Protein AF-A0A6G2DBQ1-F1 (afdb_monomer)

Foldseek 3Di:
DLPDLLLLLLLQLLVQLVVLLVQLVVLLCVQCVCVVVVVDNVVVVVCVVPVVVCNLPSNVSNCVRQVQVLLSSLQSSLLSSQVSCCVPVVFPTHSNLLSVLLSVLLVLQLFDWAQDPNDIFTDADDDDQWGADRRQTDDSHRNCSHLLVNLVSSVSSVVLSVLLSVCRVVVVFDQDPPPDDPVVRNVRRSPSSSVVSVVVSCVVQVVQNVVGHGPSVVSVVVLVVVLVLQQDPVSVVVLLVQCVVCVVVVHNSCSNSVSSLSSSQCSVQVVVSVVDDGCSHHCNCDPPACDPHRGVVVVVVVCCVPPDPD

InterPro domains:
  IPR003352 Phosphotransferase system, EIIC [PF02378] (15-310)
  IPR004501 Phosphotransferase system, EIIC component, type 3 [PS51105] (1-310)
  IPR051088 Bacterial PTS System Sugar-Specific EIIC/EIIB [PTHR33989] (2-310)

Sequence (310 aa):
LAQFKVVRAITAAGMAAVPFTIVGSMFLVFSILPQAFSFWPIVADIFSASFDKFTSLYMVANYATMGSLSLYFVLSLAYELTKIYAEEEELNMNPLNGALLALMAFVMTVPQIIFDGGMMKTVTSLKEGAVIADGWAMGNGVARFGTTGIFTAIIMAIVTVLIYRMCVKHNWVIKMPEAVPEGVSRGFTALVPGFVVAFVVIFINGLLVAMGTDIFKVIAIPFGFVSNLTNSWIGLMIIYLLTQLLWIVGIHGANIVFAFVSPIALANMAENAAGGHFAVAGEFSNMFVIAGGSGATLGLCLYIAFASKS

Solvent-accessible surface area (backbone atoms only — not comparable to full-atom values): 16010 Å² total; per-residue (Å²): 113,72,81,39,64,66,49,47,14,43,34,50,16,55,61,68,44,46,66,41,50,51,57,11,46,52,38,49,51,59,74,45,39,43,68,80,39,58,93,44,63,66,49,44,55,52,33,65,76,51,56,58,80,45,42,80,63,58,39,46,53,20,29,71,22,46,27,30,36,13,54,54,38,11,32,40,23,6,23,43,37,27,41,54,48,19,68,77,65,73,41,98,56,57,28,67,57,28,12,53,46,6,41,52,50,34,58,72,64,55,49,39,54,42,61,55,97,94,39,81,41,58,39,69,38,84,48,90,96,48,36,23,56,78,9,43,42,42,68,78,42,51,48,54,33,6,49,79,18,38,67,48,16,52,52,31,10,52,53,36,30,52,49,38,48,50,24,54,76,71,62,46,44,55,82,67,63,90,89,51,57,66,76,61,41,55,56,46,38,43,46,49,28,44,52,52,44,50,52,53,48,52,51,53,50,50,53,34,17,72,72,76,41,48,68,62,65,61,56,46,55,77,49,42,62,59,51,51,26,52,70,32,76,69,31,44,52,50,56,54,50,53,23,51,56,30,45,76,74,74,38,70,18,62,67,52,54,39,45,65,46,47,66,48,14,47,31,31,34,53,42,34,74,75,72,47,90,51,77,46,24,55,62,34,54,61,75,75,52,24,36,71,67,70,45,55,36,43,60,52,51,52,42,54,75,76,68,50,93,118

pLDDT: mean 90.15, std 6.7, range [54.91, 98.5]

Secondary structure (DSSP, 8-state):
-TT-HHHHHHHHHHHHHHHHHHHHHHHHHHHTHHHHTTTSTHHHHHHHHTGGGGHHHHTHHHHTTGGGHHHHHHHHHHHHHHHHHHHHTT----HHHHHHHHHHHHHHHSS-EEEETTEEEE--EEETTEEEETTEEEESEEGGGSGGGHHHHHHHHHHHHHHHHHHHHTT-S-PPPTTS-HHHHHHHHTHHHHHHHHHHHHHHHHHHHHTT--HHHHHHHHHHHHHHHHTSHHHHHHHHHHHHHHHHTT--HHHHHHHHHHHHHHHHHHHHHTT---SS-TTHIIIIISTTSSSSHHHHHHHHHHH---

Nearest PDB structures (foldseek):
  3qnq-assembly2_C  TM=8.396E-01  e=7.204E-12  Bacillus cereus ATCC 10987
  6z71-assembly1_B  TM=2.069E-01  e=7.540E+00  Aquifex aeolicus VF5
  6rak-assembly1_B  TM=1.577E-01  e=7.540E+00  Thermus thermophilus

Radius of gyration: 22.63 Å; Cα contacts (8 Å, |Δi|>4): 432; chains: 1; bounding box: 54×64×64 Å

Mean predicted aligned error: 6.25 Å

Organism: Streptococcus pneumoniae (NCBI:txid1313)

Structure (mmCIF, N/CA/C/O backbone):
data_AF-A0A6G2DBQ1-F1
#
_entry.id   AF-A0A6G2DBQ1-F1
#
loop_
_atom_site.group_PDB
_atom_site.id
_atom_site.type_symbol
_atom_site.label_atom_id
_atom_site.label_alt_id
_atom_site.label_comp_id
_atom_site.label_asym_id
_atom_site.label_entity_id
_atom_site.label_seq_id
_atom_site.pdbx_PDB_ins_code
_atom_site.Cartn_x
_atom_site.Cartn_y
_atom_site.Cartn_z
_atom_site.occupancy
_atom_site.B_iso_or_equiv
_atom_site.auth_seq_id
_atom_site.auth_comp_id
_atom_site.auth_asym_id
_atom_site.auth_atom_id
_atom_site.pdbx_PDB_model_num
ATOM 1 N N . LEU A 1 1 ? -9.970 17.981 7.022 1.00 54.91 1 LEU A N 1
ATOM 2 C CA . LEU A 1 1 ? -9.641 16.828 6.147 1.00 54.91 1 LEU A CA 1
ATOM 3 C C . LEU A 1 1 ? -8.353 16.117 6.578 1.00 54.91 1 LEU A C 1
ATOM 5 O O . LEU A 1 1 ? -8.459 14.958 6.940 1.00 54.91 1 LEU A O 1
ATOM 9 N N . ALA A 1 2 ? -7.184 16.777 6.652 1.00 60.53 2 ALA A N 1
ATOM 10 C CA . ALA A 1 2 ? -5.925 16.151 7.126 1.00 60.53 2 ALA A CA 1
ATOM 11 C C . ALA A 1 2 ? -5.989 15.511 8.528 1.00 60.53 2 ALA A C 1
ATOM 13 O O . ALA A 1 2 ? -5.266 14.566 8.811 1.00 60.53 2 ALA A O 1
ATOM 14 N N . GLN A 1 3 ? -6.854 16.025 9.404 1.00 72.81 3 GLN A N 1
ATOM 15 C CA . GLN A 1 3 ? -7.043 15.515 10.767 1.00 72.81 3 GLN A CA 1
ATOM 16 C C . GLN A 1 3 ? -7.850 14.206 10.822 1.00 72.81 3 GLN A C 1
ATOM 18 O O . GLN A 1 3 ? -7.931 13.583 11.877 1.00 72.81 3 GLN A O 1
ATOM 23 N N . PHE A 1 4 ? -8.466 13.768 9.716 1.00 86.75 4 PHE A N 1
ATOM 24 C CA . PHE A 1 4 ? -9.237 12.529 9.733 1.00 86.75 4 PHE A CA 1
ATOM 25 C C . PHE A 1 4 ? -8.319 11.327 9.964 1.00 86.75 4 PHE A C 1
ATOM 27 O O . PHE A 1 4 ? -7.382 11.090 9.202 1.00 86.75 4 PHE A O 1
ATOM 34 N N . LYS A 1 5 ? -8.646 10.544 11.000 1.00 92.19 5 LYS A N 1
ATOM 35 C CA . LYS A 1 5 ? -7.907 9.352 11.449 1.00 92.19 5 LYS A CA 1
ATOM 36 C C . LYS A 1 5 ? -7.561 8.405 10.293 1.00 92.19 5 LYS A C 1
ATOM 38 O O . LYS A 1 5 ? -6.418 7.989 10.152 1.00 92.19 5 LYS A O 1
ATOM 43 N N . VAL A 1 6 ? -8.532 8.149 9.412 1.00 91.31 6 VAL A N 1
ATOM 44 C CA . VAL A 1 6 ? -8.368 7.288 8.227 1.00 91.31 6 VAL A CA 1
ATOM 45 C C . VAL A 1 6 ? -7.353 7.852 7.231 1.00 91.31 6 VAL A C 1
ATOM 47 O O . VAL A 1 6 ? -6.505 7.111 6.750 1.00 91.31 6 VAL A O 1
ATOM 50 N N . VAL A 1 7 ? -7.400 9.157 6.943 1.00 87.06 7 VAL A N 1
ATOM 51 C CA . VAL A 1 7 ? -6.460 9.795 6.005 1.00 87.06 7 VAL A CA 1
ATOM 52 C C . VAL A 1 7 ? -5.036 9.696 6.548 1.00 87.06 7 VAL A C 1
ATOM 54 O O . VAL A 1 7 ? -4.139 9.282 5.825 1.00 87.06 7 VAL A O 1
ATOM 57 N N . ARG A 1 8 ? -4.843 9.978 7.843 1.00 89.88 8 ARG A N 1
ATOM 58 C CA . ARG A 1 8 ? -3.540 9.837 8.514 1.00 89.88 8 ARG A CA 1
ATOM 59 C C . ARG A 1 8 ? -3.000 8.410 8.437 1.00 89.88 8 ARG A C 1
ATOM 61 O O . ARG A 1 8 ? -1.832 8.235 8.103 1.00 89.88 8 ARG A O 1
ATOM 68 N N . ALA A 1 9 ? -3.844 7.411 8.691 1.00 92.69 9 ALA A N 1
ATOM 69 C CA . ALA A 1 9 ? -3.453 6.006 8.605 1.00 92.69 9 ALA A CA 1
ATOM 70 C C . ALA A 1 9 ? -3.076 5.581 7.174 1.00 92.69 9 ALA A C 1
ATOM 72 O O . ALA A 1 9 ? -2.086 4.876 6.994 1.00 92.69 9 ALA A O 1
ATOM 73 N N . ILE A 1 10 ? -3.814 6.037 6.152 1.00 89.50 10 ILE A N 1
ATOM 74 C CA . ILE A 1 10 ? -3.489 5.758 4.742 1.00 89.50 10 ILE A CA 1
ATOM 75 C C . ILE A 1 10 ? -2.141 6.379 4.362 1.00 89.50 10 ILE A C 1
ATOM 77 O O . ILE A 1 10 ? -1.303 5.696 3.777 1.00 89.50 10 ILE A O 1
ATOM 81 N N . THR A 1 11 ? -1.905 7.646 4.716 1.00 83.62 11 THR A N 1
ATOM 82 C CA . THR A 1 11 ? -0.625 8.319 4.446 1.00 83.62 11 THR A CA 1
ATOM 83 C C . THR A 1 11 ? 0.529 7.587 5.134 1.00 83.62 11 THR A C 1
ATOM 85 O O . THR A 1 11 ? 1.551 7.328 4.501 1.00 83.62 11 THR A O 1
ATOM 88 N N . ALA A 1 12 ? 0.362 7.205 6.404 1.00 87.38 12 ALA A N 1
ATOM 89 C CA . ALA A 1 12 ? 1.370 6.453 7.148 1.00 87.38 12 ALA A CA 1
ATOM 90 C C . ALA A 1 12 ? 1.669 5.087 6.506 1.00 87.38 12 ALA A C 1
ATOM 92 O O . ALA A 1 12 ? 2.835 4.740 6.329 1.00 87.38 12 ALA A O 1
ATOM 93 N N . ALA A 1 13 ? 0.638 4.353 6.072 1.00 88.31 13 ALA A N 1
ATOM 94 C CA . ALA A 1 13 ? 0.805 3.090 5.355 1.00 88.31 13 ALA A CA 1
ATOM 95 C C . ALA A 1 13 ? 1.526 3.267 4.010 1.00 88.31 13 ALA A C 1
ATOM 97 O O . ALA A 1 13 ? 2.415 2.485 3.684 1.00 88.31 13 ALA A O 1
ATOM 98 N N . GLY A 1 14 ? 1.191 4.322 3.262 1.00 82.62 14 GLY A N 1
ATOM 99 C CA . GLY A 1 14 ? 1.877 4.669 2.018 1.00 82.62 14 GLY A CA 1
ATOM 100 C C . GLY A 1 14 ? 3.367 4.927 2.229 1.00 82.62 14 GLY A C 1
ATOM 101 O O . GLY A 1 14 ? 4.186 4.375 1.503 1.00 82.62 14 GLY A O 1
ATOM 102 N N . MET A 1 15 ? 3.731 5.691 3.265 1.00 83.25 15 MET A N 1
ATOM 103 C CA . MET A 1 15 ? 5.135 5.926 3.625 1.00 83.25 15 MET A CA 1
ATOM 104 C C . MET A 1 15 ? 5.843 4.645 4.085 1.00 83.25 15 MET A C 1
ATOM 106 O O . MET A 1 15 ? 6.990 4.411 3.710 1.00 83.25 15 MET A O 1
ATOM 110 N N . ALA A 1 16 ? 5.164 3.789 4.855 1.00 86.62 16 ALA A N 1
ATOM 111 C CA . ALA A 1 16 ? 5.711 2.509 5.302 1.00 86.62 16 ALA A CA 1
ATOM 112 C C . ALA A 1 16 ? 5.983 1.535 4.140 1.00 86.62 16 ALA A C 1
ATOM 114 O O . ALA A 1 16 ? 6.865 0.686 4.250 1.00 86.62 16 ALA A O 1
ATOM 115 N N . ALA A 1 17 ? 5.260 1.663 3.023 1.00 84.19 17 ALA A N 1
ATOM 116 C CA . ALA A 1 17 ? 5.438 0.825 1.841 1.00 84.19 17 ALA A CA 1
ATOM 117 C C . ALA A 1 17 ? 6.676 1.194 0.993 1.00 84.19 17 ALA A C 1
ATOM 119 O O . ALA A 1 17 ? 7.196 0.337 0.276 1.00 84.19 17 ALA A O 1
ATOM 120 N N . VAL A 1 18 ? 7.177 2.433 1.099 1.00 83.69 18 VAL A N 1
ATOM 121 C CA . VAL A 1 18 ? 8.252 2.982 0.245 1.00 83.69 18 VAL A CA 1
ATOM 122 C C . VAL A 1 18 ? 9.529 2.124 0.221 1.00 83.69 18 VAL A C 1
ATOM 124 O O . VAL A 1 18 ? 10.037 1.851 -0.869 1.00 83.69 18 VAL A O 1
ATOM 127 N N . PRO A 1 19 ? 10.079 1.638 1.353 1.00 86.00 19 PRO A N 1
ATOM 128 C CA . PRO A 1 19 ? 11.294 0.823 1.314 1.00 86.00 19 PRO A CA 1
ATOM 129 C C . PRO A 1 19 ? 11.112 -0.473 0.514 1.00 86.00 19 PRO A C 1
ATOM 131 O O . PRO A 1 19 ? 12.008 -0.874 -0.228 1.00 86.00 19 PRO A O 1
ATOM 134 N N . PHE A 1 20 ? 9.941 -1.108 0.617 1.00 87.19 20 PHE A N 1
ATOM 135 C CA . PHE A 1 20 ? 9.639 -2.349 -0.096 1.00 87.19 20 PHE A CA 1
ATOM 136 C C . PHE A 1 20 ? 9.497 -2.108 -1.596 1.00 87.19 20 PHE A C 1
ATOM 138 O O . PHE A 1 20 ? 10.024 -2.884 -2.393 1.00 87.19 20 PHE A O 1
ATOM 145 N N . THR A 1 21 ? 8.848 -1.010 -1.991 1.00 84.69 21 THR A N 1
ATOM 146 C CA . THR A 1 21 ? 8.705 -0.654 -3.407 1.00 84.69 21 THR A CA 1
ATOM 147 C C . THR A 1 21 ? 10.051 -0.300 -4.026 1.00 84.69 21 THR A C 1
ATOM 149 O O . THR A 1 21 ? 10.312 -0.706 -5.156 1.00 84.69 21 THR A O 1
ATOM 152 N N . ILE A 1 22 ? 10.940 0.380 -3.291 1.00 85.94 22 ILE A N 1
ATOM 153 C CA . ILE A 1 22 ? 12.309 0.666 -3.746 1.00 85.94 22 ILE A CA 1
ATOM 154 C C . ILE A 1 22 ? 13.080 -0.638 -3.959 1.00 85.94 22 ILE A C 1
ATOM 156 O O . ILE A 1 22 ? 13.539 -0.894 -5.071 1.00 85.94 22 ILE A O 1
ATOM 160 N N . VAL A 1 23 ? 13.183 -1.487 -2.930 1.00 89.12 23 VAL A N 1
ATOM 161 C CA . VAL A 1 23 ? 13.953 -2.740 -3.008 1.00 89.12 23 VAL A CA 1
ATOM 162 C C . VAL A 1 23 ? 13.419 -3.642 -4.119 1.00 89.12 23 VAL A C 1
ATOM 164 O O . VAL A 1 23 ? 14.190 -4.110 -4.953 1.00 89.12 23 VAL A O 1
ATOM 167 N N . GLY A 1 24 ? 12.102 -3.843 -4.190 1.00 88.06 24 GLY A N 1
ATOM 168 C CA . GLY A 1 24 ? 11.483 -4.654 -5.236 1.00 88.06 24 GLY A CA 1
ATOM 169 C C . GLY A 1 24 ? 11.757 -4.142 -6.641 1.00 88.06 24 GLY A C 1
ATOM 170 O O . GLY A 1 24 ? 12.048 -4.920 -7.553 1.00 88.06 24 GLY A O 1
ATOM 171 N N . SER A 1 25 ? 11.690 -2.825 -6.815 1.00 85.88 25 SER A N 1
ATOM 172 C CA . SER A 1 25 ? 11.922 -2.187 -8.108 1.00 85.88 25 SER A CA 1
ATOM 173 C C . SER A 1 25 ? 13.385 -2.238 -8.526 1.00 85.88 25 SER A C 1
ATOM 175 O O . SER A 1 25 ? 13.647 -2.338 -9.715 1.00 85.88 25 SER A O 1
ATOM 177 N N . MET A 1 26 ? 14.343 -2.244 -7.593 1.00 91.31 26 MET A N 1
ATOM 178 C CA . MET A 1 26 ? 15.763 -2.409 -7.932 1.00 91.31 26 MET A CA 1
ATOM 179 C C . MET A 1 26 ? 16.030 -3.741 -8.640 1.00 91.31 26 MET A C 1
ATOM 181 O O . MET A 1 26 ? 16.721 -3.762 -9.656 1.00 91.31 26 MET A O 1
ATOM 185 N N . PHE A 1 27 ? 15.450 -4.842 -8.151 1.00 93.44 27 PHE A N 1
ATOM 186 C CA . PHE A 1 27 ? 15.597 -6.155 -8.791 1.00 93.44 27 PHE A CA 1
ATOM 187 C C . PHE A 1 27 ? 14.884 -6.232 -10.141 1.00 93.44 27 PHE A C 1
ATOM 189 O O . PHE A 1 27 ? 15.419 -6.815 -11.083 1.00 93.44 27 PHE A O 1
ATOM 196 N N . LEU A 1 28 ? 13.719 -5.590 -10.262 1.00 89.75 28 LEU A N 1
ATOM 197 C CA . LEU A 1 28 ? 13.042 -5.456 -11.549 1.00 89.75 28 LEU A CA 1
ATOM 198 C C . LEU A 1 28 ? 13.897 -4.665 -12.543 1.00 89.75 28 LEU A C 1
ATOM 200 O O . LEU A 1 28 ? 14.148 -5.158 -13.636 1.00 89.75 28 LEU A O 1
ATOM 204 N N . VAL A 1 29 ? 14.377 -3.478 -12.163 1.00 90.44 29 VAL A N 1
ATOM 205 C CA . VAL A 1 29 ? 15.241 -2.629 -12.998 1.00 90.44 29 VAL A CA 1
ATOM 206 C C . VAL A 1 29 ? 16.491 -3.387 -13.421 1.00 90.44 29 VAL A C 1
ATOM 208 O O . VAL A 1 29 ? 16.877 -3.314 -14.582 1.00 90.44 29 VAL A O 1
ATOM 211 N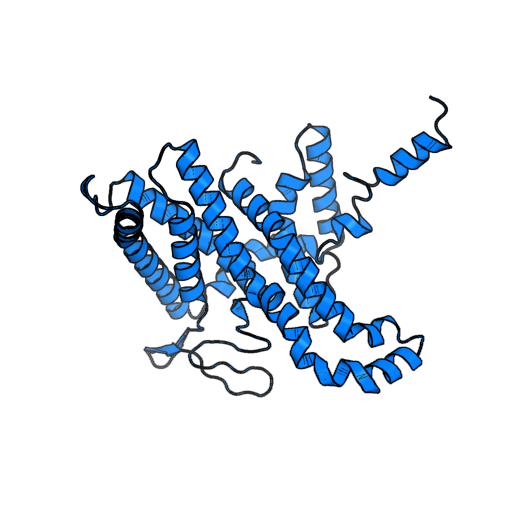 N . PHE A 1 30 ? 17.089 -4.156 -12.510 1.00 93.69 30 PHE A N 1
ATOM 212 C CA . PHE A 1 30 ? 18.212 -5.022 -12.836 1.00 93.69 30 PHE A CA 1
ATOM 213 C C . PHE A 1 30 ? 17.839 -6.057 -13.909 1.00 93.69 30 PHE A C 1
ATOM 215 O O . PHE A 1 30 ? 18.571 -6.186 -14.883 1.00 93.69 30 PHE A O 1
ATOM 222 N N . SER A 1 31 ? 16.675 -6.715 -13.807 1.00 91.25 31 SER A N 1
ATOM 223 C CA . SER A 1 31 ? 16.222 -7.691 -14.819 1.00 91.25 31 SER A CA 1
ATOM 224 C C . SER A 1 31 ? 15.997 -7.099 -16.212 1.00 91.25 31 SER A C 1
ATOM 226 O O . SER A 1 31 ? 16.207 -7.779 -17.211 1.00 91.25 31 SER A O 1
ATOM 228 N N . ILE A 1 32 ? 15.584 -5.831 -16.290 1.00 89.69 32 ILE A N 1
ATOM 229 C CA . ILE A 1 32 ? 15.294 -5.144 -17.557 1.00 89.69 32 ILE A CA 1
ATOM 230 C C . ILE A 1 32 ? 16.422 -4.203 -17.993 1.00 89.69 32 ILE A C 1
ATOM 232 O O . ILE A 1 32 ? 16.271 -3.462 -18.965 1.00 89.69 32 ILE A O 1
ATOM 236 N N . LEU A 1 33 ? 17.567 -4.228 -17.307 1.00 92.38 33 LEU A N 1
ATOM 237 C CA . LEU A 1 33 ? 18.695 -3.346 -17.593 1.00 92.38 33 LEU A CA 1
ATOM 238 C C . LEU A 1 33 ? 19.182 -3.454 -19.052 1.00 92.38 33 LEU A C 1
ATOM 240 O O . LEU A 1 33 ? 19.421 -2.407 -19.657 1.00 92.38 33 LEU A O 1
ATOM 244 N N . PRO A 1 34 ? 19.243 -4.649 -19.680 1.00 92.50 34 PRO A N 1
ATOM 245 C CA . PRO A 1 34 ? 19.579 -4.758 -21.101 1.00 92.50 34 PRO A CA 1
ATOM 246 C C . PRO A 1 34 ? 18.641 -3.975 -22.025 1.00 92.50 34 PRO A C 1
ATOM 248 O O . PRO A 1 34 ? 19.085 -3.431 -23.032 1.00 92.50 34 PRO A O 1
ATOM 251 N N . GLN A 1 35 ? 17.353 -3.876 -21.680 1.00 89.81 35 GLN A N 1
ATOM 252 C CA . GLN A 1 35 ? 16.377 -3.115 -22.466 1.00 89.81 35 GLN A CA 1
ATOM 253 C C . GLN A 1 35 ? 16.635 -1.608 -22.341 1.00 89.81 35 GLN A C 1
ATOM 255 O O . GLN A 1 35 ? 16.644 -0.891 -23.346 1.00 89.81 35 GLN A O 1
ATOM 260 N N . ALA A 1 36 ? 16.911 -1.136 -21.119 1.00 87.62 36 ALA A N 1
ATOM 261 C CA . ALA A 1 36 ? 17.232 0.266 -20.844 1.00 87.62 36 ALA A CA 1
ATOM 262 C C . ALA A 1 36 ? 18.528 0.723 -21.540 1.00 87.62 36 ALA A C 1
ATOM 264 O O . ALA A 1 36 ? 18.627 1.867 -21.979 1.00 87.62 36 ALA A O 1
ATOM 265 N N . PHE A 1 37 ? 19.495 -0.186 -21.690 1.00 92.31 37 PHE A N 1
ATOM 266 C CA . PHE A 1 37 ? 20.769 0.044 -22.376 1.00 92.31 37 PHE A CA 1
ATOM 267 C C . PHE A 1 37 ? 20.815 -0.585 -23.775 1.00 92.31 37 PHE A C 1
ATOM 269 O O . PHE A 1 37 ? 21.887 -0.928 -24.266 1.00 92.31 37 PHE A O 1
ATOM 276 N N . SER A 1 38 ? 19.671 -0.703 -24.454 1.00 90.50 38 SER A N 1
ATOM 277 C CA . SER A 1 38 ? 19.578 -1.302 -25.798 1.00 90.50 38 SER A CA 1
ATOM 278 C C . SER A 1 38 ? 20.474 -0.635 -26.854 1.00 90.50 38 SER A C 1
ATOM 280 O O . SER A 1 38 ? 20.857 -1.273 -27.831 1.00 90.50 38 SER A O 1
ATOM 282 N N . PHE A 1 39 ? 20.876 0.623 -26.641 1.00 92.81 39 PHE A N 1
ATOM 283 C CA . PHE A 1 39 ? 21.860 1.331 -27.468 1.00 92.81 39 PHE A CA 1
ATOM 284 C C . PHE A 1 39 ? 23.297 0.790 -27.337 1.00 92.81 39 PHE A C 1
ATOM 286 O O . PHE A 1 39 ? 24.160 1.165 -28.130 1.00 92.81 39 PHE A O 1
ATOM 293 N N . TRP A 1 40 ? 23.574 -0.078 -26.359 1.00 93.19 40 TRP A N 1
ATOM 294 C CA . TRP A 1 40 ? 24.880 -0.688 -26.127 1.00 93.19 40 TRP A CA 1
ATOM 295 C C . TRP A 1 40 ? 24.773 -2.227 -26.085 1.00 93.19 40 TRP A C 1
ATOM 297 O O . TRP A 1 40 ? 24.635 -2.813 -25.010 1.00 93.19 40 TRP A O 1
ATOM 307 N N . PRO A 1 41 ? 24.887 -2.912 -27.243 1.00 91.12 41 PRO A N 1
ATOM 308 C CA . PRO A 1 41 ? 24.597 -4.348 -27.371 1.00 91.12 41 PRO A CA 1
ATOM 309 C C . PRO A 1 41 ? 25.368 -5.264 -26.413 1.00 91.12 41 PRO A C 1
ATOM 311 O O . PRO A 1 41 ? 24.827 -6.269 -25.960 1.00 91.12 41 PRO A O 1
ATOM 314 N N . ILE A 1 42 ? 26.591 -4.877 -26.025 1.00 95.25 42 ILE A N 1
ATOM 315 C CA . ILE A 1 42 ? 27.422 -5.649 -25.090 1.00 95.25 42 ILE A CA 1
ATOM 316 C C . ILE A 1 42 ? 26.734 -5.889 -23.738 1.00 95.25 42 ILE A C 1
ATOM 318 O O . ILE A 1 42 ? 27.022 -6.878 -23.070 1.00 95.25 42 ILE A O 1
ATOM 322 N N . VAL A 1 43 ? 25.818 -5.004 -23.322 1.00 93.81 43 VAL A N 1
ATOM 323 C CA . VAL A 1 43 ? 25.072 -5.167 -22.069 1.00 93.81 43 VAL A CA 1
ATOM 324 C C . VAL A 1 43 ? 24.168 -6.396 -22.150 1.00 93.81 43 VAL A C 1
ATOM 326 O O . VAL A 1 43 ? 24.143 -7.190 -21.213 1.00 93.81 43 VAL A O 1
ATOM 329 N N . ALA A 1 44 ? 23.484 -6.608 -23.278 1.00 93.56 44 ALA A N 1
ATOM 330 C CA . ALA A 1 44 ? 22.654 -7.793 -23.485 1.00 93.56 44 ALA A CA 1
ATOM 331 C C . ALA A 1 44 ? 23.493 -9.081 -23.539 1.00 93.56 44 ALA A C 1
ATOM 333 O O . ALA A 1 44 ? 23.112 -10.096 -22.951 1.00 93.56 44 ALA A O 1
ATOM 334 N N . ASP A 1 45 ? 24.669 -9.032 -24.168 1.00 95.06 45 ASP A N 1
ATOM 335 C CA . ASP A 1 45 ? 25.580 -10.181 -24.234 1.00 95.06 45 ASP A CA 1
ATOM 336 C C . ASP A 1 45 ? 26.094 -10.577 -22.840 1.00 95.06 45 ASP A C 1
ATOM 338 O O . ASP A 1 45 ? 26.093 -11.755 -22.478 1.00 95.06 45 ASP A O 1
ATOM 342 N N . ILE A 1 46 ? 26.476 -9.596 -22.013 1.00 95.06 46 ILE A N 1
ATOM 343 C CA . ILE A 1 46 ? 26.905 -9.842 -20.630 1.00 95.06 46 ILE A CA 1
ATOM 344 C C . ILE A 1 46 ? 25.766 -10.469 -19.823 1.00 95.06 46 ILE A C 1
ATOM 346 O O . ILE A 1 46 ? 25.988 -11.465 -19.131 1.00 95.06 46 ILE A O 1
ATOM 350 N N . PHE A 1 47 ? 24.556 -9.914 -19.905 1.00 95.50 47 PHE A N 1
ATOM 351 C CA . PHE A 1 47 ? 23.403 -10.393 -19.140 1.00 95.50 47 PHE A CA 1
ATOM 352 C C . PHE A 1 47 ? 22.999 -11.815 -19.525 1.00 95.50 47 PHE A C 1
ATOM 354 O O . PHE A 1 47 ? 22.921 -12.677 -18.645 1.00 95.50 47 PHE A O 1
ATOM 361 N N . SER A 1 48 ? 22.879 -12.103 -20.820 1.00 95.12 48 SER A N 1
ATOM 362 C CA . SER A 1 48 ? 22.538 -13.445 -21.309 1.00 95.12 48 SER A CA 1
ATOM 363 C C . SER A 1 48 ? 23.592 -14.498 -20.939 1.00 95.12 48 SER A C 1
ATOM 365 O O . SER A 1 48 ? 23.263 -15.636 -20.584 1.00 95.12 48 SER A O 1
ATOM 367 N N . ALA A 1 49 ? 24.876 -14.123 -20.935 1.00 95.94 49 ALA A N 1
ATOM 368 C CA . ALA A 1 49 ? 25.962 -15.005 -20.520 1.00 95.94 49 ALA A CA 1
ATOM 369 C C . ALA A 1 49 ? 26.021 -15.235 -18.997 1.00 95.94 49 ALA A C 1
ATOM 371 O O . ALA A 1 49 ? 26.545 -16.272 -18.566 1.00 95.94 49 ALA A O 1
ATOM 372 N N . SER A 1 50 ? 25.488 -14.315 -18.186 1.00 94.19 50 SER A N 1
ATOM 373 C CA . SER A 1 50 ? 25.638 -14.313 -16.725 1.00 94.19 50 SER A CA 1
ATOM 374 C C . SER A 1 50 ? 24.307 -14.219 -15.968 1.00 94.19 50 SER A C 1
ATOM 376 O O . SER A 1 50 ? 23.808 -15.240 -15.495 1.00 94.19 50 SER A O 1
ATOM 378 N N . PHE A 1 51 ? 23.749 -13.017 -15.822 1.00 94.88 51 PHE A N 1
ATOM 379 C CA . PHE A 1 51 ? 22.653 -12.701 -14.906 1.00 94.88 51 PHE A CA 1
ATOM 380 C C . PHE A 1 51 ? 21.310 -13.321 -15.292 1.00 94.88 51 PHE A C 1
ATOM 382 O O . PHE A 1 51 ? 20.580 -13.752 -14.399 1.00 94.88 51 PHE A O 1
ATOM 389 N N . ASP A 1 52 ? 21.006 -13.449 -16.586 1.00 93.44 52 ASP A N 1
ATOM 390 C CA . ASP A 1 52 ? 19.700 -13.937 -17.054 1.00 93.44 52 ASP A CA 1
ATOM 391 C C . ASP A 1 52 ? 19.411 -15.373 -16.594 1.00 93.44 52 ASP A C 1
ATOM 393 O O . ASP A 1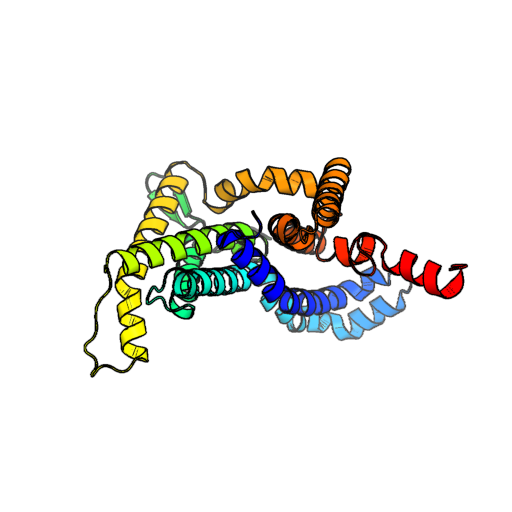 52 ? 18.267 -15.757 -16.347 1.00 93.44 52 ASP A O 1
ATOM 397 N N . LYS A 1 53 ? 20.472 -16.159 -16.384 1.00 94.31 53 LYS A N 1
ATOM 398 C CA . LYS A 1 53 ? 20.407 -17.533 -15.865 1.00 94.31 53 LYS A CA 1
ATOM 399 C C . LYS A 1 53 ? 19.887 -17.602 -14.427 1.00 94.31 53 LYS A C 1
ATOM 401 O O . LYS A 1 53 ? 19.425 -18.654 -13.995 1.00 94.31 53 LYS A O 1
ATOM 406 N N . PHE A 1 54 ? 19.967 -16.496 -13.690 1.00 94.81 54 PHE A N 1
ATOM 407 C CA . PHE A 1 54 ? 19.551 -16.381 -12.294 1.00 94.81 54 PHE A CA 1
ATOM 408 C C . PHE A 1 54 ? 18.351 -15.447 -12.113 1.00 94.81 54 PHE A C 1
ATOM 410 O O . PHE A 1 54 ? 17.989 -15.153 -10.973 1.00 94.81 54 PHE A O 1
ATOM 417 N N . THR A 1 55 ? 17.702 -15.009 -13.200 1.00 93.31 55 THR A N 1
ATOM 418 C CA . THR A 1 55 ? 16.546 -14.100 -13.148 1.00 93.31 55 THR A CA 1
ATOM 419 C C . THR A 1 55 ? 15.465 -14.583 -12.206 1.00 93.31 55 THR A C 1
ATOM 421 O O . THR A 1 55 ? 15.038 -13.837 -11.328 1.00 93.31 55 THR A O 1
ATOM 424 N N . SER A 1 56 ? 15.095 -15.859 -12.289 1.00 92.06 56 SER A N 1
ATOM 425 C CA . SER A 1 56 ? 14.087 -16.435 -11.398 1.00 92.06 56 SER A CA 1
ATOM 426 C C . SER A 1 56 ? 14.470 -16.374 -9.917 1.00 92.06 56 SER A C 1
ATOM 428 O O . SER A 1 56 ? 13.576 -16.319 -9.083 1.00 92.06 56 SER A O 1
ATOM 430 N N . LEU A 1 57 ? 15.765 -16.369 -9.576 1.00 94.81 57 LEU A N 1
ATOM 431 C CA . LEU A 1 57 ? 16.231 -16.296 -8.190 1.00 94.81 57 LEU A CA 1
ATOM 432 C C . LEU A 1 57 ? 16.142 -14.869 -7.652 1.00 94.81 57 LEU A C 1
ATOM 434 O O . LEU A 1 57 ? 15.528 -14.640 -6.613 1.00 94.81 57 LEU A O 1
ATOM 438 N N . TYR A 1 58 ? 16.750 -13.898 -8.336 1.00 94.31 58 TYR A N 1
ATOM 439 C CA . TYR A 1 58 ? 16.789 -12.536 -7.804 1.00 94.31 58 TYR A CA 1
ATOM 440 C C . TYR A 1 58 ? 15.435 -11.819 -7.945 1.00 94.31 58 TYR A C 1
ATOM 442 O O . TYR A 1 58 ? 15.115 -10.954 -7.130 1.00 94.31 58 TYR A O 1
ATOM 450 N N . MET A 1 59 ? 14.584 -12.222 -8.898 1.00 93.62 59 MET A N 1
ATOM 451 C CA . MET A 1 59 ? 13.221 -11.689 -9.022 1.00 93.62 59 MET A CA 1
ATOM 452 C C . MET A 1 59 ? 12.288 -12.114 -7.884 1.00 93.62 59 MET A C 1
ATOM 454 O O . MET A 1 59 ? 11.272 -11.453 -7.671 1.00 93.62 59 MET A O 1
ATOM 458 N N . VAL A 1 60 ? 12.656 -13.113 -7.068 1.00 94.19 60 VAL A N 1
ATOM 459 C CA . VAL A 1 60 ? 11.933 -13.424 -5.820 1.00 94.19 60 VAL A CA 1
ATOM 460 C C . VAL A 1 60 ? 11.816 -12.186 -4.933 1.00 94.19 60 VAL A C 1
ATOM 462 O O . VAL A 1 60 ? 10.775 -11.978 -4.318 1.00 94.19 60 VAL A O 1
ATOM 465 N N . ALA A 1 61 ? 12.834 -11.321 -4.905 1.00 92.69 61 ALA A N 1
ATOM 466 C CA . ALA A 1 61 ? 12.785 -10.085 -4.133 1.00 92.69 61 ALA A CA 1
ATOM 467 C C . ALA A 1 61 ? 11.713 -9.113 -4.652 1.00 92.69 61 ALA A C 1
ATOM 469 O O . ALA A 1 61 ? 11.020 -8.488 -3.850 1.00 92.69 61 ALA A O 1
ATOM 470 N N . ASN A 1 62 ? 11.522 -9.020 -5.973 1.00 89.56 62 ASN A N 1
ATOM 471 C CA . ASN A 1 62 ? 10.439 -8.234 -6.562 1.00 89.56 62 ASN A CA 1
ATOM 472 C C . ASN A 1 62 ? 9.066 -8.834 -6.218 1.00 89.56 62 ASN A C 1
ATOM 474 O O . ASN A 1 62 ? 8.155 -8.117 -5.814 1.00 89.56 62 ASN A O 1
ATOM 478 N N . TYR A 1 63 ? 8.925 -10.154 -6.300 1.00 90.00 63 TYR A N 1
ATOM 479 C CA . TYR A 1 63 ? 7.664 -10.839 -6.006 1.00 90.00 63 TYR A CA 1
ATOM 480 C C . TYR A 1 63 ? 7.289 -10.767 -4.522 1.00 90.00 63 TYR A C 1
ATOM 482 O O . TYR A 1 63 ? 6.125 -10.569 -4.185 1.00 90.00 63 TYR A O 1
ATOM 490 N N . ALA A 1 64 ? 8.279 -10.844 -3.633 1.00 92.25 64 ALA A N 1
ATOM 491 C CA . ALA A 1 64 ? 8.108 -10.715 -2.190 1.00 92.25 64 ALA A CA 1
ATOM 492 C C . ALA A 1 64 ? 7.830 -9.278 -1.724 1.00 92.25 64 ALA A C 1
ATOM 494 O O . ALA A 1 64 ? 7.533 -9.090 -0.548 1.00 92.25 64 ALA A O 1
ATOM 495 N N . THR A 1 65 ? 7.923 -8.283 -2.609 1.00 90.31 65 THR A N 1
ATOM 496 C CA . THR A 1 65 ? 7.675 -6.869 -2.292 1.00 90.31 65 THR A CA 1
ATOM 497 C C . THR A 1 65 ? 6.542 -6.297 -3.139 1.00 90.31 65 THR A C 1
ATOM 499 O O . THR A 1 65 ? 5.453 -6.054 -2.631 1.00 90.31 65 THR A O 1
ATOM 502 N N . MET A 1 66 ? 6.753 -6.125 -4.444 1.00 84.88 66 MET A N 1
ATOM 503 C CA . MET A 1 66 ? 5.749 -5.620 -5.385 1.00 84.88 66 MET A CA 1
ATOM 504 C C . MET A 1 66 ? 4.607 -6.626 -5.577 1.00 84.88 66 MET A C 1
ATOM 506 O O . MET A 1 66 ? 3.436 -6.244 -5.585 1.00 84.88 66 MET A O 1
ATOM 510 N N . GLY A 1 67 ? 4.935 -7.920 -5.668 1.00 87.00 67 GLY A N 1
ATOM 511 C CA . GLY A 1 67 ? 3.956 -9.008 -5.814 1.00 87.00 67 GLY A CA 1
ATOM 512 C C . GLY A 1 67 ? 3.110 -9.283 -4.563 1.00 87.00 67 GLY A C 1
ATOM 513 O O . GLY A 1 67 ? 2.114 -9.997 -4.643 1.00 87.00 67 GLY A O 1
ATOM 514 N N . SER A 1 68 ? 3.460 -8.687 -3.425 1.00 91.62 68 SER A N 1
ATOM 515 C CA . SER A 1 68 ? 2.770 -8.821 -2.135 1.00 91.62 68 SER A CA 1
ATOM 516 C C . SER A 1 68 ? 2.440 -7.461 -1.499 1.00 91.62 68 SER A C 1
ATOM 518 O O . SER A 1 68 ? 2.111 -7.386 -0.313 1.00 91.62 68 SER A O 1
ATOM 520 N N . LEU A 1 69 ? 2.498 -6.373 -2.276 1.00 89.31 69 LEU A N 1
ATOM 521 C CA . LEU A 1 69 ? 2.428 -4.996 -1.778 1.00 89.31 69 LEU A CA 1
ATOM 522 C C . LEU A 1 69 ? 1.152 -4.690 -0.978 1.00 89.31 69 LEU A C 1
ATOM 524 O O . LEU A 1 69 ? 1.199 -3.961 0.014 1.00 89.31 69 LEU A O 1
ATOM 528 N N . SER A 1 70 ? 0.014 -5.276 -1.359 1.00 92.06 70 SER A N 1
ATOM 529 C CA . SER A 1 70 ? -1.243 -5.090 -0.623 1.00 92.06 70 SER A CA 1
ATOM 530 C C . SER A 1 70 ? -1.204 -5.677 0.795 1.00 92.06 70 SER A C 1
ATOM 532 O O . SER A 1 70 ? -1.879 -5.150 1.679 1.00 92.06 70 SER A O 1
ATOM 534 N N . LEU A 1 71 ? -0.374 -6.700 1.049 1.00 95.12 71 LEU A N 1
ATOM 535 C CA . LEU A 1 71 ? -0.181 -7.278 2.383 1.00 95.12 71 LEU A CA 1
ATOM 536 C C . LEU A 1 71 ? 0.546 -6.303 3.314 1.00 95.12 71 LEU A C 1
ATOM 538 O O . LEU A 1 71 ? 0.147 -6.126 4.465 1.00 95.12 71 LEU A O 1
ATOM 542 N N . TYR A 1 72 ? 1.577 -5.625 2.808 1.00 92.50 72 TYR A N 1
ATOM 543 C CA . TYR A 1 72 ? 2.249 -4.561 3.553 1.00 92.50 72 TYR A CA 1
ATOM 544 C C . TYR A 1 72 ? 1.280 -3.412 3.843 1.00 92.50 72 TYR A C 1
ATOM 546 O O . TYR A 1 72 ? 1.181 -2.957 4.980 1.00 92.50 72 TYR A O 1
ATOM 554 N N . PHE A 1 73 ? 0.485 -3.010 2.845 1.00 91.25 73 PHE A N 1
ATOM 555 C CA . PHE A 1 73 ? -0.515 -1.955 3.008 1.00 91.25 73 PHE A CA 1
ATOM 556 C C . PHE A 1 73 ? -1.591 -2.291 4.045 1.00 91.25 73 PHE A C 1
ATOM 558 O O . PHE A 1 73 ? -1.857 -1.460 4.911 1.00 91.25 73 PHE A O 1
ATOM 565 N N . VAL A 1 74 ? -2.213 -3.478 3.986 1.00 96.88 74 VAL A N 1
ATOM 566 C CA . VAL A 1 74 ? -3.287 -3.850 4.927 1.00 96.88 74 VAL A CA 1
ATOM 567 C C . VAL A 1 74 ? -2.766 -3.888 6.364 1.00 96.88 74 VAL A C 1
ATOM 569 O O . VAL A 1 74 ? -3.428 -3.368 7.262 1.00 96.88 74 VAL A O 1
ATOM 572 N N . LEU A 1 75 ? -1.565 -4.436 6.576 1.00 97.50 75 LEU A N 1
ATOM 573 C CA . LEU A 1 75 ? -0.943 -4.528 7.894 1.00 97.50 75 LEU A CA 1
ATOM 574 C C . LEU A 1 75 ? -0.591 -3.146 8.443 1.00 97.50 75 LEU A C 1
ATOM 576 O O . LEU A 1 75 ? -1.025 -2.805 9.543 1.00 97.50 75 LEU A O 1
ATOM 580 N N . SER A 1 76 ? 0.152 -2.340 7.679 1.00 95.81 76 SER A N 1
ATOM 581 C CA . SER A 1 76 ? 0.573 -1.005 8.109 1.00 95.81 76 SER A CA 1
ATOM 582 C C . SER A 1 76 ? -0.622 -0.085 8.348 1.00 95.81 76 SER A C 1
ATOM 584 O O . SER A 1 76 ? -0.678 0.585 9.376 1.00 95.81 76 SER A O 1
ATOM 586 N N . LEU A 1 77 ? -1.618 -0.086 7.456 1.00 96.38 77 LEU A N 1
ATOM 587 C CA . LEU A 1 77 ? -2.796 0.768 7.605 1.00 96.38 77 LEU A CA 1
ATOM 588 C C . LEU A 1 77 ? -3.618 0.383 8.827 1.00 96.38 77 LEU A C 1
ATOM 590 O O . LEU A 1 77 ? -3.996 1.255 9.608 1.00 96.38 77 LEU A O 1
ATOM 594 N N . ALA A 1 78 ? -3.912 -0.905 9.002 1.00 98.38 78 ALA A N 1
ATOM 595 C CA . ALA A 1 78 ? -4.719 -1.355 10.127 1.00 98.38 78 ALA A CA 1
ATOM 596 C C . ALA A 1 78 ? -3.994 -1.173 11.464 1.00 98.38 78 ALA A C 1
ATOM 598 O O . ALA A 1 78 ? -4.638 -0.809 12.450 1.00 98.38 78 ALA A O 1
ATOM 599 N N . TYR A 1 79 ? -2.672 -1.366 11.495 1.00 98.19 79 TYR A N 1
ATOM 600 C CA . TYR A 1 79 ? -1.850 -1.066 12.663 1.00 98.19 79 TYR A CA 1
ATOM 601 C C . TYR A 1 79 ? -1.963 0.414 13.049 1.00 98.19 79 TYR A C 1
ATOM 603 O O . TYR A 1 79 ? -2.371 0.729 14.169 1.00 98.19 79 TYR A O 1
ATOM 611 N N . GLU A 1 80 ? -1.676 1.321 12.110 1.00 97.56 80 GLU A N 1
ATOM 612 C CA . GLU A 1 80 ? -1.701 2.767 12.355 1.00 97.56 80 GLU A CA 1
ATOM 613 C C . GLU A 1 80 ? -3.104 3.260 12.710 1.00 97.56 80 GLU A C 1
ATOM 615 O O . GLU A 1 80 ? -3.283 4.008 13.670 1.00 97.56 80 GLU A O 1
ATOM 620 N N . LEU A 1 81 ? -4.135 2.791 12.005 1.00 98.06 81 LEU A N 1
ATOM 621 C CA . LEU A 1 81 ? -5.514 3.181 12.291 1.00 98.06 81 LEU A CA 1
ATOM 622 C C . LEU A 1 81 ? -5.965 2.696 13.673 1.00 98.06 81 LEU A C 1
ATOM 624 O O . LEU A 1 81 ? -6.626 3.438 14.399 1.00 98.06 81 LEU A O 1
ATOM 628 N N . THR A 1 82 ? -5.596 1.471 14.056 1.00 98.06 82 THR A N 1
ATOM 629 C CA . THR A 1 82 ? -5.906 0.933 15.387 1.00 98.06 82 THR A CA 1
ATOM 630 C C . THR A 1 82 ? -5.199 1.722 16.474 1.00 98.06 82 THR A C 1
ATOM 632 O O . THR A 1 82 ? -5.827 2.060 17.472 1.00 98.06 82 THR A O 1
ATOM 635 N N . LYS A 1 83 ? -3.920 2.052 16.269 1.00 97.75 83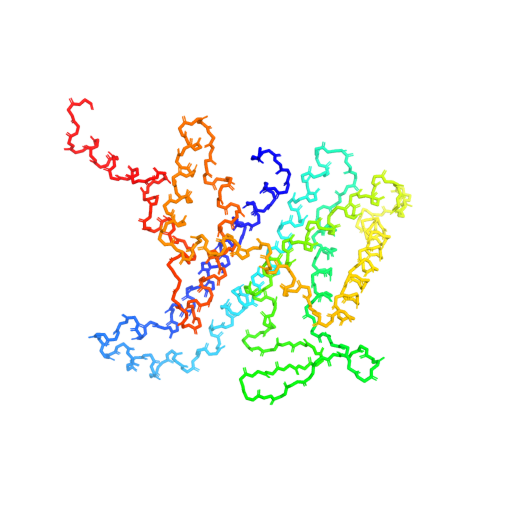 LYS A N 1
ATOM 636 C CA . LYS A 1 83 ? -3.141 2.882 17.189 1.00 97.75 83 LYS A CA 1
ATOM 637 C C . LYS A 1 83 ? -3.786 4.255 17.382 1.00 97.75 83 LYS A C 1
ATOM 639 O O . LYS A 1 83 ? -4.027 4.647 18.517 1.00 97.75 83 LYS A O 1
ATOM 644 N N . ILE A 1 84 ? -4.160 4.926 16.291 1.00 97.19 84 ILE A N 1
ATOM 645 C CA . ILE A 1 84 ? -4.846 6.226 16.337 1.00 97.19 84 ILE A CA 1
ATOM 646 C C . ILE A 1 84 ? -6.152 6.134 17.143 1.00 97.19 84 ILE A C 1
ATOM 648 O O . ILE A 1 84 ? -6.441 7.015 17.948 1.00 97.19 84 ILE A O 1
ATOM 652 N N . TYR A 1 85 ? -6.952 5.080 16.954 1.00 97.19 85 TYR A N 1
ATOM 653 C CA . TYR A 1 85 ? -8.182 4.893 17.731 1.00 97.19 85 TYR A CA 1
ATOM 654 C C . TYR A 1 85 ? -7.930 4.540 19.200 1.00 97.19 85 TYR A C 1
ATOM 656 O O . TYR A 1 85 ? -8.675 5.010 20.055 1.00 97.19 85 TYR A O 1
ATOM 664 N N . ALA A 1 86 ? -6.910 3.732 19.495 1.00 95.69 86 ALA A N 1
ATOM 665 C CA . ALA A 1 86 ? -6.533 3.384 20.861 1.00 95.69 86 ALA A CA 1
ATOM 666 C C . ALA A 1 86 ? -6.114 4.631 21.654 1.00 95.69 86 ALA A C 1
ATOM 668 O O . ALA A 1 86 ? -6.578 4.830 22.772 1.00 95.69 86 ALA A O 1
ATOM 669 N N . GLU A 1 87 ? -5.285 5.485 21.048 1.00 96.12 87 GLU A N 1
ATOM 670 C CA . GLU A 1 87 ? -4.746 6.697 21.672 1.00 96.12 87 GLU A CA 1
ATOM 671 C C . GLU A 1 87 ? -5.799 7.809 21.784 1.00 96.12 87 GLU A C 1
ATOM 673 O O . GLU A 1 87 ? -5.986 8.373 22.855 1.00 96.12 87 GLU A O 1
ATOM 678 N N . GLU A 1 88 ? -6.518 8.126 20.703 1.00 96.00 88 GLU A N 1
ATOM 679 C CA . GLU A 1 88 ? -7.420 9.290 20.680 1.00 96.00 88 GLU A CA 1
ATOM 680 C C . GLU A 1 88 ? -8.803 9.030 21.282 1.00 96.00 88 GLU A C 1
ATOM 682 O O . GLU A 1 88 ? -9.558 9.973 21.512 1.00 96.00 88 GLU A O 1
ATOM 687 N N . GLU A 1 89 ? -9.185 7.767 21.466 1.00 95.25 89 GLU A N 1
ATOM 688 C CA . GLU A 1 89 ? -10.454 7.402 22.109 1.00 95.25 89 GLU A CA 1
ATOM 689 C C . GLU A 1 89 ? -10.261 6.632 23.416 1.00 95.25 89 GLU A C 1
ATOM 691 O O . GLU A 1 89 ? -11.247 6.153 23.974 1.00 95.25 89 GLU A O 1
ATOM 696 N N . GLU A 1 90 ? -9.015 6.508 23.886 1.00 93.44 90 GLU A N 1
ATOM 697 C CA . GLU A 1 90 ? -8.644 5.824 25.132 1.00 93.44 90 GLU A CA 1
ATOM 698 C C . GLU A 1 90 ? -9.230 4.401 25.227 1.00 93.44 90 GLU A C 1
ATOM 700 O O . GLU A 1 90 ? -9.667 3.927 26.278 1.00 93.44 90 GLU A O 1
ATOM 705 N N . LEU A 1 91 ? -9.269 3.700 24.089 1.00 91.56 91 LEU A N 1
ATOM 706 C CA . LEU A 1 91 ? -9.798 2.342 23.998 1.00 91.56 91 LEU A CA 1
ATOM 707 C C . LEU A 1 91 ? -8.678 1.322 24.207 1.00 91.56 91 LEU A C 1
ATOM 709 O O . LEU A 1 91 ? -7.595 1.449 23.639 1.00 91.56 91 LEU A O 1
ATOM 713 N N . ASN A 1 92 ? -8.974 0.240 24.935 1.00 90.00 92 ASN A N 1
ATOM 714 C CA . ASN A 1 92 ? -8.067 -0.902 25.091 1.00 90.00 92 ASN A CA 1
ATOM 715 C C . ASN A 1 92 ? -8.014 -1.750 23.805 1.00 90.00 92 ASN A C 1
ATOM 717 O O . ASN A 1 92 ? -8.537 -2.865 23.729 1.00 90.00 92 ASN A O 1
ATOM 721 N N . MET A 1 93 ? -7.433 -1.173 22.758 1.00 92.25 93 MET A N 1
ATOM 722 C CA . MET A 1 93 ? -7.226 -1.791 21.458 1.00 92.25 93 MET A CA 1
ATOM 723 C C . MET A 1 93 ? -5.741 -2.054 21.257 1.00 92.25 93 MET A C 1
ATOM 725 O O . MET A 1 93 ? -4.903 -1.186 21.484 1.00 92.25 93 MET A O 1
ATOM 729 N N . ASN A 1 94 ? -5.407 -3.250 20.781 1.00 93.50 94 ASN A N 1
ATOM 730 C CA . ASN A 1 94 ? -4.031 -3.597 20.466 1.00 93.50 94 ASN A CA 1
ATOM 731 C C . ASN A 1 94 ? -3.769 -3.415 18.955 1.00 93.50 94 ASN A C 1
ATOM 733 O O . ASN A 1 94 ? -4.433 -4.081 18.154 1.00 93.50 94 ASN A O 1
ATOM 737 N N . PRO A 1 95 ? -2.801 -2.571 18.543 1.00 96.06 95 PRO A N 1
ATOM 738 C CA . PRO A 1 95 ? -2.501 -2.336 17.128 1.00 96.06 95 PRO A CA 1
ATOM 739 C C . PRO A 1 95 ? -2.126 -3.588 16.330 1.00 96.06 95 PRO A C 1
ATOM 741 O O . PRO A 1 95 ? -2.559 -3.737 15.188 1.00 96.06 95 PRO A O 1
ATOM 744 N N . LEU A 1 96 ? -1.384 -4.525 16.933 1.00 95.06 96 LEU A N 1
ATOM 745 C CA . LEU A 1 96 ? -1.027 -5.787 16.282 1.00 95.06 96 LEU A CA 1
ATOM 746 C C . LEU A 1 96 ? -2.266 -6.659 16.043 1.00 95.06 96 LEU A C 1
ATOM 748 O O . LEU A 1 96 ? -2.413 -7.211 14.956 1.00 95.06 96 LEU A O 1
ATOM 752 N N . ASN A 1 97 ? -3.189 -6.732 17.007 1.00 94.69 97 ASN A N 1
ATOM 753 C CA . ASN A 1 97 ? -4.460 -7.435 16.808 1.00 94.69 97 ASN A CA 1
ATOM 754 C C . ASN A 1 97 ? -5.256 -6.815 15.654 1.00 94.69 97 ASN A C 1
ATOM 756 O O . ASN A 1 97 ? -5.736 -7.542 14.790 1.00 94.69 97 ASN A O 1
ATOM 760 N N . GLY A 1 98 ? -5.356 -5.484 15.603 1.00 96.94 98 GLY A N 1
ATOM 761 C CA . GLY A 1 98 ? -6.014 -4.787 14.496 1.00 96.94 98 GLY A CA 1
ATOM 762 C C . GLY A 1 98 ? -5.399 -5.128 13.135 1.00 96.94 98 GLY A C 1
ATOM 763 O O . GLY A 1 98 ? -6.128 -5.444 12.194 1.00 96.94 98 GLY A O 1
ATOM 764 N N . ALA A 1 99 ? -4.066 -5.150 13.052 1.00 97.88 99 ALA A N 1
ATOM 765 C CA . ALA A 1 99 ? -3.334 -5.520 11.843 1.00 97.88 99 ALA A CA 1
ATOM 766 C C . ALA A 1 99 ? -3.592 -6.970 11.405 1.00 97.88 99 ALA A C 1
ATOM 768 O O . ALA A 1 99 ? -3.913 -7.219 10.244 1.00 97.88 99 ALA A O 1
ATOM 769 N N . LEU A 1 100 ? -3.504 -7.928 12.330 1.00 97.19 100 LEU A N 1
ATOM 770 C CA . LEU A 1 100 ? -3.712 -9.348 12.032 1.00 97.19 100 LEU A CA 1
ATOM 771 C C . LEU A 1 100 ? -5.166 -9.659 11.653 1.00 97.19 100 LEU A C 1
ATOM 773 O O . LEU A 1 100 ? -5.406 -10.443 10.736 1.00 97.19 100 LEU A O 1
ATOM 777 N N . LEU A 1 101 ? -6.136 -9.014 12.308 1.00 97.81 101 LEU A N 1
ATOM 778 C CA . LEU A 1 101 ? -7.549 -9.129 11.946 1.00 97.81 101 LEU A CA 1
ATOM 779 C C . LEU A 1 101 ? -7.805 -8.587 10.537 1.00 97.81 101 LEU A C 1
ATOM 781 O O . LEU A 1 101 ? -8.515 -9.220 9.757 1.00 97.81 101 LEU A O 1
ATOM 785 N N . ALA A 1 102 ? -7.217 -7.440 10.196 1.00 98.50 102 ALA A N 1
ATOM 786 C CA . ALA A 1 102 ? -7.349 -6.855 8.867 1.00 98.50 102 ALA A CA 1
ATOM 787 C C . ALA A 1 102 ? -6.689 -7.717 7.787 1.00 98.50 102 ALA A C 1
ATOM 789 O O . ALA A 1 102 ? -7.260 -7.887 6.711 1.00 98.50 102 ALA A O 1
ATOM 790 N N . LEU A 1 103 ? -5.526 -8.305 8.084 1.00 98.44 103 LEU A N 1
ATOM 791 C CA . LEU A 1 103 ? -4.876 -9.272 7.205 1.00 98.44 103 LEU A CA 1
ATOM 792 C C . LEU A 1 103 ? -5.785 -10.480 6.955 1.00 98.44 103 LEU A C 1
ATOM 794 O O . LEU A 1 103 ? -6.004 -10.836 5.801 1.00 98.44 103 LEU A O 1
ATOM 798 N N . MET A 1 104 ? -6.357 -11.074 8.008 1.00 98.25 104 MET A N 1
ATOM 799 C CA . MET A 1 104 ? -7.319 -12.174 7.876 1.00 98.25 104 MET A CA 1
ATOM 800 C C . MET A 1 104 ? -8.500 -11.764 6.986 1.00 98.25 104 MET A C 1
ATOM 802 O O . MET A 1 104 ? -8.813 -12.456 6.019 1.00 98.25 104 MET A O 1
ATOM 806 N N . ALA A 1 105 ? -9.116 -10.615 7.273 1.00 98.50 105 ALA A N 1
ATOM 807 C CA . ALA A 1 105 ? -10.247 -10.092 6.518 1.00 98.50 105 ALA A CA 1
ATOM 808 C C . ALA A 1 105 ? -9.912 -9.881 5.034 1.00 98.50 105 ALA A C 1
ATOM 810 O O . ALA A 1 105 ? -10.695 -10.251 4.164 1.00 98.50 105 ALA A O 1
ATOM 811 N N . PHE A 1 106 ? -8.735 -9.328 4.732 1.00 98.44 106 PHE A N 1
ATOM 812 C CA . PHE A 1 106 ? -8.260 -9.150 3.364 1.00 98.44 106 PHE A CA 1
ATOM 813 C C . PHE A 1 106 ? -8.003 -10.489 2.667 1.00 98.44 106 PHE A C 1
ATOM 815 O O . PHE A 1 106 ? -8.511 -10.710 1.570 1.00 98.44 106 PHE A O 1
ATOM 822 N N . VAL A 1 107 ? -7.294 -11.423 3.302 1.00 97.88 107 VAL A N 1
ATOM 823 C CA . VAL A 1 107 ? -7.008 -12.747 2.726 1.00 97.88 107 VAL A CA 1
ATOM 824 C C . VAL A 1 107 ? -8.301 -13.510 2.413 1.00 97.88 107 VAL A C 1
ATOM 826 O O . VAL A 1 107 ? -8.388 -14.146 1.367 1.00 97.88 107 VAL A O 1
ATOM 829 N N . MET A 1 108 ? -9.349 -13.376 3.232 1.00 97.62 108 MET A N 1
ATOM 830 C CA . MET A 1 108 ? -10.672 -13.960 2.957 1.00 97.62 108 MET A CA 1
ATOM 831 C C . MET A 1 108 ? -11.345 -13.421 1.682 1.00 97.62 108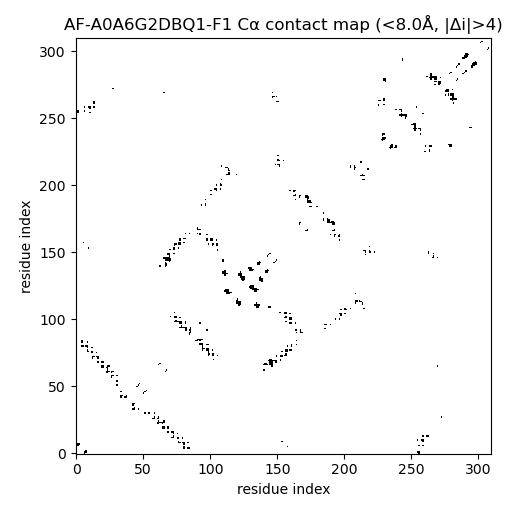 MET A C 1
ATOM 833 O O . MET A 1 108 ? -12.225 -14.077 1.131 1.00 97.62 108 MET A O 1
ATOM 837 N N . THR A 1 109 ? -10.961 -12.233 1.209 1.00 97.00 109 THR A N 1
ATOM 838 C CA . THR A 1 109 ? -11.492 -11.629 -0.029 1.00 97.00 109 THR A CA 1
ATOM 839 C C . THR A 1 109 ? -10.728 -12.025 -1.288 1.00 97.00 109 THR A C 1
ATOM 841 O O . THR A 1 109 ? -11.197 -11.784 -2.401 1.00 97.00 109 THR A O 1
ATOM 844 N N . VAL A 1 110 ? -9.540 -12.611 -1.132 1.00 96.31 110 VAL A N 1
ATOM 845 C CA . VAL A 1 110 ? -8.623 -12.880 -2.241 1.00 96.31 110 VAL A CA 1
ATOM 846 C C . VAL A 1 110 ? -9.106 -14.007 -3.156 1.00 96.31 110 VAL A C 1
ATOM 848 O O . VAL A 1 110 ? -9.121 -13.768 -4.371 1.00 96.31 110 VAL A O 1
ATOM 851 N N . PRO A 1 111 ? -9.539 -15.178 -2.647 1.00 95.44 111 PRO A N 1
ATOM 852 C CA . PRO A 1 111 ? -10.055 -16.245 -3.493 1.00 95.44 111 PRO A CA 1
ATOM 853 C C . PRO A 1 111 ? -11.206 -15.774 -4.383 1.00 95.44 111 PRO A C 1
ATOM 855 O O . PRO A 1 111 ? -12.142 -15.108 -3.942 1.00 95.44 111 PRO A O 1
ATOM 858 N N . GLN A 1 112 ? -11.139 -16.125 -5.661 1.00 94.38 112 GLN A N 1
ATOM 859 C CA . GLN A 1 112 ? -12.200 -15.870 -6.620 1.00 94.38 112 GLN A CA 1
ATOM 860 C C . GLN A 1 112 ? -13.293 -16.922 -6.457 1.00 94.38 112 GLN A C 1
ATOM 862 O O . GLN A 1 112 ? -13.046 -18.120 -6.616 1.00 94.38 112 GLN A O 1
ATOM 867 N N . ILE A 1 113 ? -14.501 -16.459 -6.155 1.00 94.94 113 ILE A N 1
ATOM 868 C CA . ILE A 1 113 ? -15.694 -17.287 -5.992 1.00 94.94 113 ILE A CA 1
ATOM 869 C C . ILE A 1 113 ? -16.737 -16.793 -6.992 1.00 94.94 113 ILE A C 1
ATOM 871 O O . ILE A 1 113 ? -16.889 -15.588 -7.188 1.00 94.94 113 ILE A O 1
ATOM 875 N N . ILE A 1 114 ? -17.442 -17.722 -7.629 1.00 93.62 114 ILE A N 1
ATOM 876 C CA . ILE A 1 114 ? -18.554 -17.437 -8.539 1.00 93.62 114 ILE A CA 1
ATOM 877 C C . ILE A 1 114 ? -19.799 -18.202 -8.104 1.00 93.62 114 ILE A C 1
ATOM 879 O O . ILE A 1 114 ? -19.701 -19.265 -7.487 1.00 93.62 114 ILE A O 1
ATOM 883 N N . PHE A 1 115 ? -20.968 -17.663 -8.445 1.00 93.31 115 PHE A N 1
ATOM 884 C CA . PHE A 1 115 ? -22.231 -18.378 -8.335 1.00 93.31 115 PHE A CA 1
ATOM 885 C C . PHE A 1 115 ? -22.545 -19.032 -9.680 1.00 93.31 115 PHE A C 1
ATOM 887 O O . PHE A 1 115 ? -22.788 -18.340 -10.665 1.00 93.31 115 PHE A O 1
ATOM 894 N N . ASP A 1 116 ? -22.502 -20.359 -9.732 1.00 89.31 116 ASP A N 1
ATOM 895 C CA . ASP A 1 116 ? -22.756 -21.122 -10.953 1.00 89.31 116 ASP A CA 1
ATOM 896 C C . ASP A 1 116 ? -23.441 -22.448 -10.613 1.00 89.31 116 ASP A C 1
ATOM 898 O O . ASP A 1 116 ? -23.107 -23.100 -9.623 1.00 89.31 116 ASP A O 1
ATOM 902 N N . GLY A 1 117 ? -24.432 -22.839 -11.415 1.00 85.12 117 GLY A N 1
ATOM 903 C CA . GLY A 1 117 ? -25.223 -24.049 -11.174 1.00 85.12 117 GLY A CA 1
ATOM 904 C C . GLY A 1 117 ? -25.947 -24.074 -9.819 1.00 85.12 117 GLY A C 1
ATOM 905 O O . GLY A 1 117 ? -26.151 -25.148 -9.261 1.00 85.12 117 GLY A O 1
ATOM 906 N N . GLY A 1 118 ? -26.298 -22.908 -9.262 1.00 89.19 118 GLY A N 1
ATOM 907 C CA . GLY A 1 118 ? -26.976 -22.796 -7.964 1.00 89.19 118 GLY A CA 1
ATOM 908 C C . GLY A 1 118 ? -26.063 -22.933 -6.739 1.00 89.19 118 GLY A C 1
ATOM 909 O O . GLY A 1 118 ? -26.568 -22.971 -5.619 1.00 89.19 118 GLY A O 1
ATOM 910 N N . MET A 1 119 ? -24.739 -22.994 -6.923 1.00 92.19 119 MET A N 1
ATOM 911 C CA . MET A 1 119 ? -23.768 -23.117 -5.834 1.00 92.19 119 MET A CA 1
ATOM 912 C C . MET A 1 119 ? -22.678 -22.046 -5.930 1.00 92.19 119 MET A C 1
ATOM 914 O O . MET A 1 119 ? -22.258 -21.654 -7.019 1.00 92.19 119 MET A O 1
ATOM 918 N N . MET A 1 120 ? -22.186 -21.593 -4.77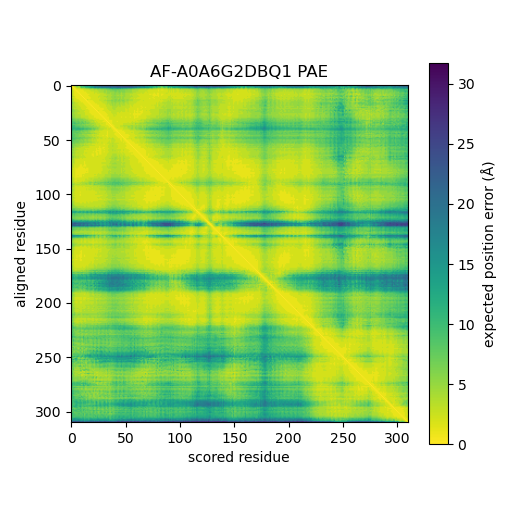4 1.00 93.62 120 MET A N 1
ATOM 919 C CA . MET A 1 120 ? -20.955 -20.804 -4.704 1.00 93.62 120 MET A CA 1
ATOM 920 C C . MET A 1 120 ? -19.762 -21.752 -4.805 1.00 93.62 120 MET A C 1
ATOM 922 O O . MET A 1 120 ? -19.634 -22.663 -3.988 1.00 93.62 120 MET A O 1
ATOM 926 N N . LYS A 1 121 ? -18.892 -21.546 -5.796 1.00 94.12 121 LYS A N 1
ATOM 927 C CA . LYS A 1 121 ? -17.688 -22.361 -5.994 1.00 94.12 121 LYS A CA 1
ATOM 928 C C . LYS A 1 121 ? -16.468 -21.502 -6.283 1.00 94.12 121 LYS A C 1
ATOM 930 O O . LYS A 1 121 ? -16.576 -20.418 -6.859 1.00 94.12 121 LYS A O 1
ATOM 935 N N . THR A 1 122 ? -15.309 -22.003 -5.886 1.00 94.00 122 THR A N 1
ATOM 936 C CA . THR A 1 122 ? -14.023 -21.409 -6.233 1.00 94.00 122 THR A CA 1
ATOM 937 C C . THR A 1 122 ? -13.783 -21.507 -7.739 1.00 94.00 122 THR A C 1
ATOM 939 O O . THR A 1 122 ? -14.169 -22.477 -8.396 1.00 94.00 122 THR A O 1
ATOM 942 N N . VAL A 1 123 ? -13.174 -20.470 -8.309 1.00 91.56 123 VAL A N 1
ATOM 943 C CA . VAL A 1 123 ? -12.806 -20.455 -9.728 1.00 91.56 123 VAL A CA 1
ATOM 944 C C . VAL A 1 123 ? -11.578 -21.335 -9.940 1.00 91.56 123 VAL A C 1
ATOM 946 O O . VAL A 1 123 ? -10.566 -21.159 -9.264 1.00 91.56 123 VAL A O 1
ATOM 949 N N . THR A 1 124 ? -11.643 -22.221 -10.932 1.00 90.81 124 THR A N 1
ATOM 950 C CA . THR A 1 124 ? -10.494 -23.007 -11.394 1.00 90.81 124 THR A CA 1
ATOM 951 C C . THR A 1 124 ? -10.319 -22.801 -12.896 1.00 90.81 124 THR A C 1
ATOM 953 O O . THR A 1 124 ? -11.248 -23.016 -13.672 1.00 90.81 124 THR A O 1
ATOM 956 N N . SER A 1 125 ? -9.133 -22.359 -13.310 1.00 86.38 125 SER A N 1
ATOM 957 C CA . SER A 1 125 ? -8.761 -22.115 -14.707 1.00 86.38 125 SER A CA 1
ATOM 958 C C . SER A 1 125 ? -7.284 -22.436 -14.890 1.00 86.38 125 SER A C 1
ATOM 960 O O . SER A 1 125 ? -6.444 -21.831 -14.242 1.00 86.38 125 SER A O 1
ATOM 962 N N . LEU A 1 126 ? -6.952 -23.362 -15.788 1.00 82.69 126 LEU A N 1
ATOM 963 C CA . LEU A 1 126 ? -5.567 -23.769 -16.066 1.00 82.69 126 LEU A CA 1
ATOM 964 C C . LEU A 1 126 ? -5.106 -23.307 -17.454 1.00 82.69 126 LEU A C 1
ATOM 966 O O . LEU A 1 126 ? -4.374 -24.011 -18.143 1.00 82.69 126 LEU A O 1
ATOM 970 N N . LYS A 1 127 ? -5.584 -22.141 -17.901 1.00 75.50 127 LYS A N 1
ATOM 971 C CA . LYS A 1 127 ? -5.173 -21.575 -19.189 1.00 75.50 127 LYS A CA 1
ATOM 972 C C . LYS A 1 127 ? -3.733 -21.073 -19.105 1.00 75.50 127 LYS A C 1
ATOM 974 O O . LYS A 1 127 ? -3.315 -20.526 -18.085 1.00 75.50 127 LYS A O 1
ATOM 979 N N . GLU A 1 128 ? -2.996 -21.234 -20.198 1.00 60.97 128 GLU A N 1
ATOM 980 C CA . GLU A 1 128 ? -1.641 -20.705 -20.342 1.00 60.97 128 GLU A CA 1
ATOM 981 C C . GLU A 1 128 ? -1.648 -19.184 -20.091 1.00 60.97 128 GLU A C 1
ATOM 983 O O . GLU A 1 128 ? -2.460 -18.457 -20.663 1.00 60.97 128 GLU A O 1
ATOM 988 N N . GLY A 1 129 ? -0.820 -18.719 -19.149 1.00 61.34 129 GLY A N 1
ATOM 989 C CA . GLY A 1 129 ? -0.758 -17.313 -18.718 1.00 61.34 129 GLY A CA 1
ATOM 990 C C . GLY A 1 129 ? -1.795 -16.866 -17.672 1.00 61.34 129 GLY A C 1
ATOM 991 O O . GLY A 1 129 ? -1.681 -15.756 -17.161 1.00 61.34 129 GLY A O 1
ATOM 992 N N . ALA A 1 130 ? -2.775 -17.702 -17.306 1.00 67.81 130 ALA A N 1
ATOM 993 C CA . ALA A 1 130 ? -3.769 -17.393 -16.273 1.00 67.81 130 ALA A CA 1
ATOM 994 C C . ALA A 1 130 ? -4.163 -18.655 -15.489 1.00 67.81 130 ALA A C 1
ATOM 996 O O . ALA A 1 130 ? -5.197 -19.285 -15.748 1.00 67.81 130 ALA A O 1
ATOM 997 N N . VAL A 1 131 ? -3.320 -19.008 -14.513 1.00 86.06 131 VAL A N 1
ATOM 998 C CA . VAL A 1 131 ? -3.551 -20.135 -13.604 1.00 86.06 131 VAL A CA 1
ATOM 999 C C . VAL A 1 131 ? -4.367 -19.653 -12.410 1.00 86.06 131 VAL A C 1
ATOM 1001 O O . VAL A 1 131 ? -3.954 -18.759 -11.681 1.00 86.06 131 VAL A O 1
ATOM 1004 N N . ILE A 1 132 ? -5.528 -20.255 -12.194 1.00 91.69 132 ILE A N 1
ATOM 1005 C CA . ILE A 1 132 ? -6.376 -20.062 -11.022 1.00 91.69 132 ILE A CA 1
ATOM 1006 C C . ILE A 1 132 ? -6.653 -21.447 -10.452 1.00 91.69 132 ILE A C 1
ATOM 1008 O O . ILE A 1 132 ? -7.258 -22.279 -11.131 1.00 91.69 132 ILE A O 1
ATOM 1012 N N . ALA A 1 133 ? -6.192 -21.698 -9.232 1.00 91.44 133 ALA A N 1
ATOM 1013 C CA . ALA A 1 133 ? -6.390 -22.958 -8.526 1.00 91.44 133 ALA A CA 1
ATOM 1014 C C . ALA A 1 133 ? -7.133 -22.679 -7.219 1.00 91.44 133 ALA A C 1
ATOM 1016 O O . ALA A 1 133 ? -6.691 -21.850 -6.429 1.00 91.44 133 ALA A O 1
ATOM 1017 N N . ASP A 1 134 ? -8.287 -23.316 -7.014 1.00 91.75 134 ASP A N 1
ATOM 1018 C CA . ASP A 1 134 ? -9.136 -23.114 -5.832 1.00 91.75 134 ASP A CA 1
ATOM 1019 C C . ASP A 1 134 ? -9.433 -21.631 -5.532 1.00 91.75 134 ASP A C 1
ATOM 1021 O O . ASP A 1 134 ? -9.472 -21.186 -4.387 1.00 91.75 134 ASP A O 1
ATOM 1025 N N . GLY A 1 135 ? -9.653 -20.839 -6.587 1.00 91.88 135 GLY A N 1
ATOM 1026 C CA . GLY A 1 135 ? -9.915 -19.401 -6.511 1.00 91.88 135 GLY A CA 1
ATOM 1027 C C . GLY A 1 135 ? -8.657 -18.537 -6.378 1.00 91.88 135 GLY A C 1
ATOM 1028 O O . GLY A 1 135 ? -8.741 -17.317 -6.534 1.00 91.88 135 GLY A O 1
ATOM 1029 N N . TRP A 1 136 ? -7.487 -19.125 -6.136 1.00 93.81 136 TRP A N 1
ATOM 1030 C CA . TRP A 1 136 ? -6.216 -18.413 -6.040 1.00 93.81 136 TRP A CA 1
ATOM 1031 C C . TRP A 1 136 ? -5.629 -18.203 -7.429 1.00 93.81 136 TRP A C 1
ATOM 1033 O O . TRP A 1 136 ? -5.104 -19.126 -8.050 1.00 93.81 136 TRP A O 1
ATOM 1043 N N . ALA A 1 137 ? -5.730 -16.972 -7.925 1.00 91.12 137 ALA A N 1
ATOM 1044 C CA . ALA A 1 137 ? -5.077 -16.577 -9.164 1.00 91.12 137 ALA A CA 1
ATOM 1045 C C . ALA A 1 137 ? -3.565 -16.437 -8.941 1.00 91.12 137 ALA A C 1
ATOM 1047 O O . ALA A 1 137 ? -3.129 -15.674 -8.075 1.00 91.12 137 ALA A O 1
ATOM 1048 N N . MET A 1 138 ? -2.790 -17.157 -9.744 1.00 88.75 138 MET A N 1
ATOM 1049 C CA . MET A 1 138 ? -1.339 -17.244 -9.694 1.00 88.75 138 MET A CA 1
ATOM 1050 C C . MET A 1 138 ? -0.716 -16.604 -10.935 1.00 88.75 138 MET A C 1
ATOM 1052 O O . MET A 1 138 ? -1.164 -16.807 -12.062 1.00 88.75 138 MET A O 1
ATOM 1056 N N . GLY A 1 139 ? 0.361 -15.865 -10.706 1.00 78.81 139 GLY A N 1
ATOM 1057 C CA . GLY A 1 139 ? 1.319 -15.423 -11.714 1.00 78.81 139 GLY A CA 1
ATOM 1058 C C . GLY A 1 139 ? 2.709 -15.523 -11.097 1.00 78.81 139 GLY A C 1
ATOM 1059 O O . GLY A 1 139 ? 3.133 -16.598 -10.684 1.00 78.81 139 GLY A O 1
ATOM 1060 N N . ASN A 1 140 ? 3.365 -14.386 -10.891 1.00 76.31 140 ASN A N 1
ATOM 1061 C CA . ASN A 1 140 ? 4.616 -14.295 -10.132 1.00 76.31 140 ASN A CA 1
ATOM 1062 C C . ASN A 1 140 ? 4.387 -14.258 -8.602 1.00 76.31 140 ASN A C 1
ATOM 1064 O O . ASN A 1 140 ? 4.977 -13.457 -7.884 1.00 76.31 140 ASN A O 1
ATOM 1068 N N . GLY A 1 141 ? 3.451 -15.076 -8.116 1.00 84.06 141 GLY A N 1
ATOM 1069 C CA . GLY A 1 141 ? 2.844 -14.989 -6.786 1.00 84.06 141 GLY A CA 1
ATOM 1070 C C . GLY A 1 141 ? 1.315 -14.972 -6.865 1.00 84.06 141 GLY A C 1
ATOM 1071 O O . GLY A 1 141 ? 0.739 -15.120 -7.945 1.00 84.06 141 GLY A O 1
ATOM 1072 N N . V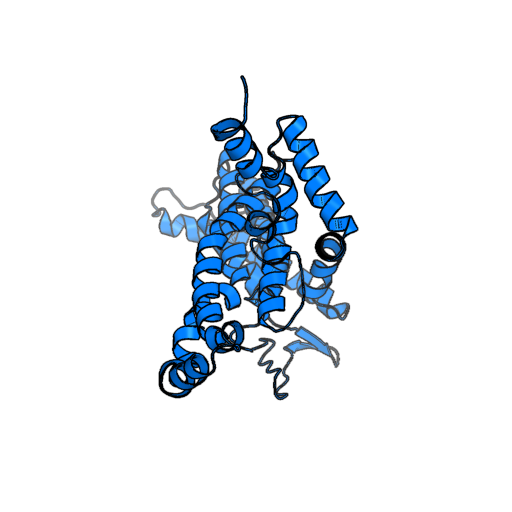AL A 1 142 ? 0.646 -14.791 -5.724 1.00 91.44 142 VAL A N 1
ATOM 1073 C CA . VAL A 1 142 ? -0.817 -14.633 -5.686 1.00 91.44 142 VAL A CA 1
ATOM 1074 C C . VAL A 1 142 ? -1.167 -13.260 -6.253 1.00 91.44 142 VAL A C 1
ATOM 1076 O O . VAL A 1 142 ? -0.867 -12.238 -5.641 1.00 91.44 142 VAL A O 1
ATOM 1079 N N . ALA A 1 143 ? -1.834 -13.222 -7.405 1.00 88.56 143 ALA A N 1
ATOM 1080 C CA . ALA A 1 143 ? -2.040 -11.995 -8.180 1.00 88.56 143 ALA A CA 1
ATOM 1081 C C . ALA A 1 143 ? -2.693 -10.868 -7.358 1.00 88.56 143 ALA A C 1
ATOM 1083 O O . ALA A 1 143 ? -2.278 -9.712 -7.404 1.00 88.56 143 ALA A O 1
ATOM 1084 N N . ARG A 1 144 ? -3.686 -11.216 -6.535 1.00 92.31 144 ARG A N 1
ATOM 1085 C CA . ARG A 1 144 ? -4.421 -10.265 -5.690 1.00 92.31 144 ARG A CA 1
ATOM 1086 C C . ARG A 1 144 ? -3.668 -9.816 -4.432 1.00 92.31 144 ARG A C 1
ATOM 1088 O O . ARG A 1 144 ? -4.152 -8.903 -3.778 1.00 92.31 144 ARG A O 1
ATOM 1095 N N . PHE A 1 145 ? -2.516 -10.405 -4.100 1.00 92.88 145 PHE A N 1
ATOM 1096 C CA . PHE A 1 145 ? -1.624 -9.873 -3.061 1.00 92.88 145 PHE A CA 1
ATOM 1097 C C . PHE A 1 145 ? -0.731 -8.742 -3.579 1.00 92.88 145 PHE A C 1
ATOM 1099 O O . PHE A 1 145 ? -0.251 -7.933 -2.781 1.00 92.88 145 PHE A O 1
ATOM 1106 N N . GLY A 1 146 ? -0.550 -8.639 -4.894 1.00 86.06 146 GLY A N 1
ATOM 1107 C CA . GLY A 1 146 ? 0.190 -7.548 -5.509 1.00 86.06 146 GLY A CA 1
ATOM 1108 C C . GLY A 1 146 ? -0.590 -6.238 -5.506 1.00 86.06 146 GLY A C 1
ATOM 1109 O O . GLY A 1 146 ? -1.463 -5.978 -4.672 1.00 86.06 146 GLY A O 1
ATOM 1110 N N . THR A 1 147 ? -0.296 -5.396 -6.484 1.00 77.69 147 THR A N 1
ATOM 1111 C CA . THR A 1 147 ? -0.906 -4.071 -6.622 1.00 77.69 147 THR A CA 1
ATOM 1112 C C . THR A 1 147 ? -2.412 -4.097 -6.844 1.00 77.69 147 THR A C 1
ATOM 1114 O O . THR A 1 147 ? -3.114 -3.231 -6.322 1.00 77.69 147 THR A O 1
ATOM 1117 N N . THR A 1 148 ? -2.933 -5.125 -7.522 1.00 82.88 148 THR A N 1
ATOM 1118 C CA . THR A 1 148 ? -4.375 -5.319 -7.741 1.00 82.88 148 THR A CA 1
ATOM 1119 C C . THR A 1 148 ? -5.173 -5.338 -6.431 1.00 82.88 148 THR A C 1
ATOM 1121 O O . THR A 1 148 ? -6.358 -5.009 -6.424 1.00 82.88 148 THR A O 1
ATOM 1124 N N . GLY A 1 149 ? -4.545 -5.712 -5.311 1.00 89.69 149 GLY A N 1
ATOM 1125 C CA . GLY A 1 149 ? -5.191 -5.778 -4.004 1.00 89.69 149 GLY A CA 1
ATOM 1126 C C . GLY A 1 149 ? -5.132 -4.517 -3.158 1.00 89.69 149 GLY A C 1
ATOM 1127 O O . GLY A 1 149 ? -5.802 -4.493 -2.132 1.00 89.69 149 GLY A O 1
ATOM 1128 N N . ILE A 1 150 ? -4.382 -3.473 -3.534 1.00 89.69 150 ILE A N 1
ATOM 1129 C CA . ILE A 1 150 ? -4.118 -2.321 -2.645 1.00 89.69 150 ILE A CA 1
ATOM 1130 C C . ILE A 1 150 ? -5.410 -1.629 -2.196 1.00 89.69 150 ILE A C 1
ATOM 1132 O O . ILE A 1 150 ? -5.582 -1.358 -1.009 1.00 89.69 150 ILE A O 1
ATOM 1136 N N . PHE A 1 151 ? -6.351 -1.374 -3.109 1.00 89.50 151 PHE A N 1
ATOM 1137 C CA . PHE A 1 151 ? -7.607 -0.712 -2.737 1.00 89.50 151 PHE A CA 1
ATOM 1138 C C . PHE A 1 151 ? -8.469 -1.587 -1.833 1.00 89.50 151 PHE A C 1
ATOM 1140 O O . PHE A 1 151 ? -9.002 -1.103 -0.835 1.00 89.50 151 PHE A O 1
ATOM 1147 N N . THR A 1 152 ? -8.560 -2.883 -2.132 1.00 94.38 152 THR A N 1
ATOM 1148 C CA . THR A 1 152 ? -9.264 -3.832 -1.268 1.00 94.38 152 THR A CA 1
ATOM 1149 C C . THR A 1 152 ? -8.602 -3.907 0.106 1.00 94.38 152 THR A C 1
ATOM 1151 O O . THR A 1 152 ? -9.299 -3.835 1.110 1.00 94.38 152 THR A O 1
ATOM 1154 N N . ALA A 1 153 ? -7.270 -3.947 0.179 1.00 94.81 153 ALA A N 1
ATOM 1155 C CA . ALA A 1 153 ? -6.506 -3.907 1.424 1.00 94.81 153 ALA A CA 1
ATOM 1156 C C . ALA A 1 153 ? -6.820 -2.657 2.261 1.00 94.81 153 ALA A C 1
ATOM 1158 O O . ALA A 1 153 ? -7.064 -2.781 3.460 1.00 94.81 153 ALA A O 1
ATOM 1159 N N . ILE A 1 154 ? -6.890 -1.474 1.641 1.00 93.06 154 ILE A N 1
ATOM 1160 C CA . ILE A 1 154 ? -7.258 -0.221 2.320 1.00 93.06 154 ILE A CA 1
ATOM 1161 C C . ILE A 1 154 ? -8.659 -0.317 2.930 1.00 93.06 154 ILE A C 1
ATOM 1163 O O . ILE A 1 154 ? -8.838 -0.050 4.120 1.00 93.06 154 ILE A O 1
ATOM 1167 N N . ILE A 1 155 ? -9.654 -0.725 2.139 1.00 95.50 155 ILE A N 1
ATOM 1168 C CA . ILE A 1 155 ? -11.043 -0.829 2.605 1.00 95.50 155 ILE A CA 1
ATOM 1169 C C . ILE A 1 155 ? -11.175 -1.895 3.694 1.00 95.50 155 ILE A C 1
ATOM 1171 O O . ILE A 1 155 ? -11.782 -1.631 4.732 1.00 95.50 155 ILE A O 1
ATOM 1175 N N . MET A 1 156 ? -10.571 -3.069 3.502 1.00 97.56 156 MET A N 1
ATOM 1176 C CA . MET A 1 156 ? -10.631 -4.160 4.472 1.00 97.56 156 MET A CA 1
ATOM 1177 C C . MET A 1 156 ? -9.936 -3.802 5.781 1.00 97.56 156 MET A C 1
ATOM 1179 O O . MET A 1 156 ? -10.468 -4.124 6.843 1.00 97.56 156 MET A O 1
ATOM 1183 N N . ALA A 1 157 ? -8.818 -3.077 5.741 1.00 98.12 157 ALA A N 1
ATOM 1184 C CA . ALA A 1 157 ? -8.184 -2.550 6.941 1.00 98.12 157 ALA A CA 1
ATOM 1185 C C . ALA A 1 157 ? -9.097 -1.568 7.687 1.00 98.12 157 ALA A C 1
ATOM 1187 O O . ALA A 1 157 ? -9.311 -1.730 8.888 1.00 98.12 157 ALA A O 1
ATOM 1188 N N . ILE A 1 158 ? -9.711 -0.607 6.991 1.00 97.56 158 ILE A N 1
ATOM 1189 C CA . ILE A 1 158 ? -10.626 0.360 7.618 1.00 97.56 158 ILE A CA 1
ATOM 1190 C C . ILE A 1 158 ? -11.838 -0.348 8.234 1.00 97.56 158 ILE A C 1
ATOM 1192 O O . ILE A 1 158 ? -12.116 -0.165 9.418 1.00 97.56 158 ILE A O 1
ATOM 1196 N N . VAL A 1 159 ? -12.545 -1.178 7.460 1.00 97.81 159 VAL A N 1
ATOM 1197 C CA . VAL A 1 159 ? -13.743 -1.901 7.921 1.00 97.81 159 VAL A CA 1
ATOM 1198 C C . VAL A 1 159 ? -13.414 -2.770 9.131 1.00 97.81 159 VAL A C 1
ATOM 1200 O O . VAL A 1 159 ? -14.121 -2.722 10.137 1.00 97.81 159 VAL A O 1
ATOM 1203 N N . THR A 1 160 ? -12.308 -3.510 9.074 1.00 98.31 160 THR A N 1
ATOM 1204 C CA . THR A 1 160 ? -11.901 -4.403 10.161 1.00 98.31 160 THR A CA 1
ATOM 1205 C C . THR A 1 160 ? -11.575 -3.639 11.437 1.00 98.31 160 THR A C 1
ATOM 1207 O O . THR A 1 160 ? -12.053 -4.012 12.508 1.00 98.31 160 THR A O 1
ATOM 1210 N N . VAL A 1 161 ? -10.823 -2.538 11.347 1.00 98.38 161 VAL A N 1
ATOM 1211 C CA . VAL A 1 161 ? -10.496 -1.727 12.528 1.00 98.38 161 VAL A CA 1
ATOM 1212 C C . VAL A 1 161 ? -11.746 -1.074 13.116 1.00 98.38 161 VAL A C 1
ATOM 1214 O O . VAL A 1 161 ? -11.884 -1.019 14.336 1.00 98.38 161 VAL A O 1
ATOM 1217 N N . LEU A 1 162 ? -12.700 -0.641 12.286 1.00 97.88 162 LEU A N 1
ATOM 1218 C CA . LEU A 1 162 ? -13.975 -0.102 12.767 1.00 97.88 162 LEU A CA 1
ATOM 1219 C C . LEU A 1 162 ? -14.821 -1.160 13.489 1.00 97.88 162 LEU A C 1
ATOM 1221 O O . LEU A 1 162 ? -15.413 -0.852 14.525 1.00 97.88 162 LEU A O 1
ATOM 1225 N N . ILE A 1 163 ? -14.849 -2.399 12.991 1.00 97.88 163 ILE A N 1
ATOM 1226 C CA . ILE A 1 163 ? -15.517 -3.522 13.663 1.00 97.88 163 ILE A CA 1
ATOM 1227 C C . ILE A 1 163 ? -14.809 -3.848 14.979 1.00 97.88 163 ILE A C 1
ATOM 1229 O O . ILE A 1 163 ? -15.471 -3.982 16.008 1.00 97.88 163 ILE A O 1
ATOM 1233 N N . TYR A 1 164 ? -13.475 -3.921 14.975 1.00 97.31 164 TYR A N 1
ATOM 1234 C CA . TYR A 1 164 ? -12.697 -4.177 16.184 1.00 97.31 164 TYR A CA 1
ATOM 1235 C C . TYR A 1 164 ? -12.957 -3.101 17.243 1.00 97.31 164 TYR A C 1
ATOM 1237 O O . TYR A 1 164 ? -13.291 -3.418 18.386 1.00 97.31 164 TYR A O 1
ATOM 1245 N N . ARG A 1 165 ? -12.918 -1.828 16.839 1.00 96.56 165 ARG A N 1
ATOM 1246 C CA . ARG A 1 165 ? -13.260 -0.681 17.684 1.00 96.56 165 ARG A CA 1
ATOM 1247 C C . ARG A 1 165 ? -14.667 -0.800 18.251 1.00 96.56 165 ARG A C 1
ATOM 1249 O O . ARG A 1 165 ? -14.866 -0.575 19.441 1.00 96.56 165 ARG A O 1
ATOM 1256 N N . MET A 1 166 ? -15.646 -1.126 17.410 1.00 97.19 166 MET A N 1
ATOM 1257 C CA . MET A 1 166 ? -17.036 -1.284 17.829 1.00 97.19 166 MET A CA 1
ATOM 1258 C C . MET A 1 166 ? -17.165 -2.388 18.884 1.00 97.19 166 MET A C 1
ATOM 1260 O O . MET A 1 166 ? -17.784 -2.145 19.919 1.00 97.19 166 MET A O 1
ATOM 1264 N N . CYS A 1 167 ? -16.517 -3.538 18.681 1.00 96.31 167 CYS A N 1
ATOM 1265 C CA . CYS A 1 167 ? -16.539 -4.637 19.642 1.00 96.31 167 CYS A CA 1
ATOM 1266 C C . CYS A 1 167 ? -15.925 -4.219 20.987 1.00 96.31 167 CYS A C 1
ATOM 1268 O O . CYS A 1 167 ? -16.541 -4.415 22.030 1.00 96.31 167 CYS A O 1
ATOM 1270 N N . VAL A 1 168 ? -14.754 -3.572 20.978 1.00 93.62 168 VAL A N 1
ATOM 1271 C CA . VAL A 1 168 ? -14.093 -3.102 22.209 1.00 93.62 168 VAL A CA 1
ATOM 1272 C C . VAL A 1 168 ? -14.947 -2.060 22.933 1.00 93.62 168 VAL A C 1
ATOM 1274 O O . VAL A 1 168 ? -15.187 -2.188 24.133 1.00 93.62 168 VAL A O 1
ATOM 1277 N N . LYS A 1 169 ? -15.485 -1.073 22.207 1.00 94.56 169 LYS A N 1
ATOM 1278 C CA . LYS A 1 169 ? -16.309 0.005 22.777 1.00 94.56 169 LYS A CA 1
ATOM 1279 C C . LYS A 1 169 ? -17.594 -0.507 23.438 1.00 94.56 169 LYS A C 1
ATOM 1281 O O . LYS A 1 169 ? -18.026 0.053 24.440 1.00 94.56 169 LYS A O 1
ATOM 1286 N N . HIS A 1 170 ? -18.187 -1.577 22.910 1.00 94.25 170 HIS A N 1
ATOM 1287 C CA . HIS A 1 170 ? -19.396 -2.195 23.468 1.00 94.25 170 HIS A CA 1
ATOM 1288 C C . HIS A 1 170 ? -19.102 -3.360 24.424 1.00 94.25 170 HIS A C 1
ATOM 1290 O O . HIS A 1 170 ? -20.022 -4.073 24.814 1.00 94.25 170 HIS A O 1
ATOM 1296 N N . ASN A 1 171 ? -17.843 -3.551 24.840 1.00 91.00 171 ASN A N 1
ATOM 1297 C CA . ASN A 1 171 ? -17.413 -4.664 25.693 1.00 91.00 171 ASN A CA 1
ATOM 1298 C C . ASN A 1 171 ? -17.704 -6.062 25.101 1.00 91.00 171 ASN A C 1
ATOM 1300 O O . ASN A 1 171 ? -17.841 -7.031 25.843 1.00 91.00 171 ASN A O 1
ATOM 1304 N N . TRP A 1 172 ? -17.756 -6.199 23.774 1.00 91.94 172 TRP A N 1
ATOM 1305 C CA . TRP A 1 172 ? -17.827 -7.487 23.070 1.00 91.94 172 TRP A CA 1
ATOM 1306 C C . TRP A 1 172 ? -16.433 -8.107 22.965 1.00 91.94 172 TRP A C 1
ATOM 1308 O O . TRP A 1 172 ? -15.894 -8.328 21.881 1.00 91.94 172 TRP A O 1
ATOM 1318 N N . VAL A 1 173 ? -15.821 -8.330 24.122 1.00 87.94 173 VAL A N 1
ATOM 1319 C CA . VAL A 1 173 ? -14.489 -8.912 24.269 1.00 87.94 173 VAL A CA 1
ATOM 1320 C C . VAL A 1 173 ? -14.488 -9.865 25.452 1.00 87.94 173 VAL A C 1
ATOM 1322 O O . VAL A 1 173 ? -15.191 -9.653 26.442 1.00 87.94 173 VAL A O 1
ATOM 1325 N N . ILE A 1 174 ? -13.678 -10.915 25.365 1.00 86.56 174 ILE A N 1
ATOM 1326 C CA . ILE A 1 174 ? -13.472 -11.824 26.490 1.00 86.56 174 ILE A CA 1
ATOM 1327 C C . ILE A 1 174 ? -12.491 -11.154 27.451 1.00 86.56 174 ILE A C 1
ATOM 1329 O O . ILE A 1 174 ? -11.342 -10.905 27.091 1.00 86.56 174 ILE A O 1
ATOM 1333 N N . LYS A 1 175 ? -12.952 -10.845 28.667 1.00 80.75 175 LYS A N 1
ATOM 1334 C CA . LYS A 1 175 ? -12.123 -10.247 29.720 1.00 80.75 175 LYS A CA 1
ATOM 1335 C C . LYS A 1 175 ? -11.381 -11.349 30.467 1.00 80.75 175 LYS A C 1
ATOM 1337 O O . LYS A 1 175 ? -12.012 -12.262 30.994 1.00 80.75 175 LYS A O 1
ATOM 1342 N N . MET A 1 176 ? -10.057 -11.246 30.525 1.00 84.44 176 MET A N 1
ATOM 1343 C CA . MET A 1 176 ? -9.235 -12.144 31.331 1.00 84.44 176 MET A CA 1
ATOM 1344 C C . MET A 1 176 ? -9.004 -11.570 32.736 1.00 84.44 176 MET A C 1
ATOM 1346 O O . MET A 1 176 ? -8.885 -10.351 32.870 1.00 84.44 176 MET A O 1
ATOM 1350 N N . PRO A 1 177 ? -8.908 -12.418 33.777 1.00 83.75 177 PRO A N 1
ATOM 1351 C CA . PRO A 1 177 ? -8.421 -12.004 35.092 1.00 83.75 177 PRO A CA 1
ATOM 1352 C C . PRO A 1 177 ? -6.994 -11.440 35.027 1.00 83.75 177 PRO A C 1
ATOM 1354 O O . PRO A 1 177 ? -6.210 -11.839 34.167 1.00 83.75 177 PRO A O 1
ATOM 1357 N N . GLU A 1 178 ? -6.622 -10.599 35.996 1.00 82.81 178 GLU A N 1
ATOM 1358 C CA . GLU A 1 178 ? -5.278 -9.992 36.090 1.00 82.81 178 GLU A CA 1
ATOM 1359 C C . GLU A 1 178 ? -4.143 -11.023 36.211 1.00 82.81 178 GLU A C 1
ATOM 1361 O O . GLU A 1 178 ? -3.012 -10.755 35.822 1.00 82.81 178 GLU A O 1
ATOM 1366 N N . ALA A 1 179 ? -4.445 -12.231 36.700 1.00 87.94 179 ALA A N 1
ATOM 1367 C CA . ALA A 1 179 ? -3.482 -13.325 36.812 1.00 87.94 179 ALA A CA 1
ATOM 1368 C C . ALA A 1 179 ? -3.040 -13.911 35.453 1.00 87.94 179 ALA A C 1
ATOM 1370 O O . ALA A 1 179 ? -2.109 -14.715 35.405 1.00 87.94 179 ALA A O 1
ATOM 1371 N N . VAL A 1 180 ? -3.713 -13.559 34.349 1.00 84.50 180 VAL A N 1
ATOM 1372 C CA . VAL A 1 180 ? -3.412 -14.092 33.015 1.00 84.50 180 VAL A CA 1
ATOM 1373 C C . VAL A 1 180 ? -2.339 -13.234 32.331 1.00 84.50 180 VAL A C 1
ATOM 1375 O O . VAL A 1 180 ? -2.537 -12.027 32.191 1.00 84.50 180 VAL A O 1
ATOM 1378 N N . PRO A 1 181 ? -1.239 -13.828 31.822 1.00 86.69 181 PRO A N 1
ATOM 1379 C CA . PRO A 1 181 ? -0.208 -13.088 31.098 1.00 86.69 181 PRO A CA 1
ATOM 1380 C C . PRO A 1 181 ? -0.776 -12.261 29.941 1.00 86.69 181 PRO A C 1
ATOM 1382 O O . PRO A 1 181 ? -1.633 -12.736 29.187 1.00 86.69 181 PRO A O 1
ATOM 1385 N N . GLU A 1 182 ? -0.242 -11.053 29.736 1.00 80.69 182 GLU A N 1
ATOM 1386 C CA . GLU A 1 182 ? -0.751 -10.126 28.715 1.00 80.69 182 GLU A CA 1
ATOM 1387 C C . GLU A 1 182 ? -0.831 -10.746 27.315 1.00 80.69 182 GLU A C 1
ATOM 1389 O O . GLU A 1 182 ? -1.797 -10.509 26.594 1.00 80.69 182 GLU A O 1
ATOM 1394 N N . GLY A 1 183 ? 0.152 -11.565 26.926 1.00 77.62 183 GLY A N 1
ATOM 1395 C CA . GLY A 1 183 ? 0.159 -12.227 25.618 1.00 77.62 183 GLY A CA 1
ATOM 1396 C C . GLY A 1 183 ? -1.066 -13.120 25.391 1.00 77.62 183 GLY A C 1
ATOM 1397 O O . GLY A 1 183 ? -1.650 -13.102 24.310 1.00 77.62 183 GLY A O 1
ATOM 1398 N N . VAL A 1 184 ? -1.506 -13.840 26.427 1.00 81.56 184 VAL A N 1
ATOM 1399 C CA . VAL A 1 184 ? -2.696 -14.702 26.371 1.00 81.56 184 VAL A CA 1
ATOM 1400 C C . VAL A 1 184 ? -3.963 -13.846 26.372 1.00 81.56 184 VAL A C 1
ATOM 1402 O O . VAL A 1 184 ? -4.860 -14.065 25.560 1.00 81.56 184 VAL A O 1
ATOM 1405 N N . SER A 1 185 ? -4.012 -12.816 27.220 1.00 81.31 185 SER A N 1
ATOM 1406 C CA . SER A 1 185 ? -5.139 -11.877 27.283 1.00 81.31 185 SER A CA 1
ATOM 1407 C C . SER A 1 185 ? -5.406 -11.185 25.940 1.00 81.31 185 SER A C 1
ATOM 1409 O O . SER A 1 185 ? -6.555 -11.097 25.493 1.00 81.31 185 SER A O 1
ATOM 1411 N N . ARG A 1 186 ? -4.344 -10.784 25.227 1.00 78.38 186 ARG A N 1
ATOM 1412 C CA . ARG A 1 186 ? -4.440 -10.172 23.892 1.00 78.38 186 ARG A CA 1
ATOM 1413 C C . ARG A 1 186 ? -5.091 -11.096 22.864 1.00 78.38 186 ARG A C 1
ATOM 1415 O O . ARG A 1 186 ? -5.907 -10.612 22.081 1.00 78.38 186 ARG A O 1
ATOM 1422 N N . GLY A 1 187 ? -4.776 -12.393 22.880 1.00 79.31 187 GLY A N 1
ATOM 1423 C CA . GLY A 1 187 ? -5.363 -13.369 21.955 1.00 79.31 187 GLY A CA 1
ATOM 1424 C C . GLY A 1 187 ? -6.873 -13.532 22.153 1.00 79.31 187 GLY A C 1
ATOM 1425 O O . GLY A 1 187 ? -7.642 -13.450 21.197 1.00 79.31 187 GLY A O 1
ATOM 1426 N N . PHE A 1 188 ? -7.323 -13.673 23.402 1.00 82.38 188 PHE A N 1
ATOM 1427 C CA . PHE A 1 188 ? -8.750 -13.835 23.713 1.00 82.38 188 PHE A CA 1
ATOM 1428 C C . PHE A 1 188 ? -9.560 -12.546 23.531 1.00 82.38 188 PHE A C 1
ATOM 1430 O O . PHE A 1 188 ? -10.710 -12.597 23.094 1.00 82.38 188 PHE A O 1
ATOM 1437 N N . THR A 1 189 ? -8.952 -11.383 23.778 1.00 81.12 189 THR A N 1
ATOM 1438 C CA . THR A 1 189 ? -9.584 -10.077 23.525 1.00 81.12 189 THR A CA 1
ATOM 1439 C C . THR A 1 189 ? -9.895 -9.877 22.034 1.00 81.12 189 THR A C 1
ATOM 1441 O O . THR A 1 189 ? -10.882 -9.228 21.695 1.00 81.12 189 THR A O 1
ATOM 1444 N N . ALA A 1 190 ? -9.100 -10.465 21.131 1.00 87.12 190 ALA A N 1
ATOM 1445 C CA . ALA A 1 190 ? -9.330 -10.410 19.687 1.00 87.12 190 ALA A CA 1
ATOM 1446 C C . ALA A 1 190 ? -10.306 -11.477 19.158 1.00 87.12 190 ALA A C 1
ATOM 1448 O O . ALA A 1 190 ? -10.738 -11.365 18.013 1.00 87.12 190 ALA A O 1
ATOM 1449 N N . LEU A 1 191 ? -10.685 -12.481 19.959 1.00 92.06 191 LEU A N 1
ATOM 1450 C CA . LEU A 1 191 ? -11.465 -13.631 19.487 1.00 92.06 191 LEU A CA 1
ATOM 1451 C C . LEU A 1 191 ? -12.863 -13.239 18.988 1.00 92.06 191 LEU A C 1
ATOM 1453 O O . LEU A 1 191 ? -13.231 -13.553 17.857 1.00 92.06 191 LEU A O 1
ATOM 1457 N N . VAL A 1 192 ? -13.632 -12.526 19.818 1.00 94.50 192 VAL A N 1
ATOM 1458 C CA . VAL A 1 192 ? -14.979 -12.053 19.450 1.00 94.50 192 VAL A CA 1
ATOM 1459 C C . VAL A 1 192 ? -14.915 -11.054 18.288 1.00 94.50 192 VAL A C 1
ATOM 1461 O O . VAL A 1 192 ? -15.616 -11.279 17.301 1.00 94.50 192 VAL A O 1
ATOM 1464 N N . PRO A 1 193 ? -14.043 -10.021 18.312 1.00 95.19 193 PRO A N 1
ATOM 1465 C CA . PRO A 1 193 ? -13.821 -9.175 17.143 1.00 95.19 193 PRO A CA 1
ATOM 1466 C C . PRO A 1 193 ? -13.500 -9.961 15.869 1.00 95.19 193 PRO A C 1
ATOM 1468 O O . PRO A 1 193 ? -14.077 -9.679 14.823 1.00 95.19 193 PRO A O 1
ATOM 1471 N N . GLY A 1 194 ? -12.628 -10.968 15.949 1.00 96.31 194 GLY A N 1
ATOM 1472 C CA . GLY A 1 194 ? -12.251 -11.794 14.805 1.00 96.31 194 GLY A CA 1
ATOM 1473 C C . GLY A 1 194 ? -13.416 -12.589 14.232 1.00 96.31 194 GLY A C 1
ATOM 1474 O O . GLY A 1 194 ? -13.597 -12.608 13.016 1.00 96.31 194 GLY A O 1
ATOM 1475 N N . PHE A 1 195 ? -14.260 -13.164 15.089 1.00 96.81 195 PHE A N 1
ATOM 1476 C CA . PHE A 1 195 ? -15.477 -13.841 14.649 1.00 96.81 195 PHE A CA 1
ATOM 1477 C C . PHE A 1 195 ? -16.443 -12.883 13.935 1.00 96.81 195 PHE A C 1
ATOM 1479 O O . PHE A 1 195 ? -16.939 -13.198 12.852 1.00 96.81 195 PHE A O 1
ATOM 1486 N N . VAL A 1 196 ? -16.673 -11.692 14.500 1.00 97.75 196 VAL A N 1
ATOM 1487 C CA . VAL A 1 196 ? -17.553 -10.678 13.893 1.00 97.75 196 VAL A CA 1
ATOM 1488 C C . VAL A 1 196 ? -17.002 -10.220 12.542 1.00 97.75 196 VAL A C 1
ATOM 1490 O O . VAL A 1 196 ? -17.752 -10.145 11.571 1.00 97.75 196 VAL A O 1
ATOM 1493 N N . VAL A 1 197 ? -15.694 -9.966 12.450 1.00 98.19 197 VAL A N 1
ATOM 1494 C CA . VAL A 1 197 ? -15.025 -9.614 11.190 1.00 98.19 197 VAL A CA 1
ATOM 1495 C C . VAL A 1 197 ? -15.226 -10.717 10.155 1.00 98.19 197 VAL A C 1
ATOM 1497 O O . VAL A 1 197 ? -15.725 -10.435 9.070 1.00 98.19 197 VAL A O 1
ATOM 1500 N N . ALA A 1 198 ? -14.909 -11.971 10.489 1.00 98.12 198 ALA A N 1
ATOM 1501 C CA . ALA A 1 198 ? -15.048 -13.091 9.564 1.00 98.12 198 ALA A CA 1
ATOM 1502 C C . ALA A 1 198 ? -16.486 -13.224 9.037 1.00 98.12 198 ALA A C 1
ATOM 1504 O O . ALA A 1 198 ? -16.691 -13.361 7.831 1.00 98.12 198 ALA A O 1
ATOM 1505 N N . PHE A 1 199 ? -17.483 -13.112 9.920 1.00 97.94 199 PHE A N 1
ATOM 1506 C CA . PHE A 1 199 ? -18.890 -13.186 9.536 1.00 97.94 199 PHE A CA 1
ATOM 1507 C C . PHE A 1 199 ? -19.297 -12.048 8.590 1.00 97.94 199 PHE A C 1
ATOM 1509 O O . PHE A 1 199 ? -19.935 -12.294 7.566 1.00 97.94 199 PHE A O 1
ATOM 1516 N N . VAL A 1 200 ? -18.884 -10.811 8.886 1.00 97.94 200 VAL A N 1
ATOM 1517 C CA . VAL A 1 200 ? -19.160 -9.650 8.028 1.00 97.94 200 VAL A CA 1
ATOM 1518 C C . VAL A 1 200 ? -18.520 -9.820 6.649 1.00 97.94 200 VAL A C 1
ATOM 1520 O O . VAL A 1 200 ? -19.182 -9.574 5.642 1.00 97.94 200 VAL A O 1
ATOM 1523 N N . VAL A 1 201 ? -17.268 -10.286 6.574 1.00 97.62 201 VAL A N 1
ATOM 1524 C CA . VAL A 1 201 ? -16.585 -10.507 5.288 1.00 97.62 201 VAL A CA 1
ATOM 1525 C C . VAL A 1 201 ? -17.250 -11.614 4.476 1.00 97.62 201 VAL A C 1
ATOM 1527 O O . VAL A 1 201 ? -17.475 -11.429 3.281 1.00 97.62 201 VAL A O 1
ATOM 1530 N N . ILE A 1 202 ? -17.605 -12.738 5.107 1.00 96.94 202 ILE A N 1
ATOM 1531 C CA . ILE A 1 202 ? -18.327 -13.834 4.443 1.00 96.94 202 ILE A CA 1
ATOM 1532 C C . ILE A 1 202 ? -19.652 -13.328 3.880 1.00 96.94 202 ILE A C 1
ATOM 1534 O O . ILE A 1 202 ? -19.966 -13.603 2.724 1.00 96.94 202 ILE A O 1
ATOM 1538 N N . PHE A 1 203 ? -20.408 -12.564 4.669 1.00 97.44 203 PHE A N 1
ATOM 1539 C CA . PHE A 1 203 ? -21.692 -12.026 4.238 1.00 97.44 203 PHE A CA 1
ATOM 1540 C C . PHE A 1 203 ? -21.545 -11.071 3.046 1.00 97.44 203 PHE A C 1
ATOM 1542 O O . PHE A 1 203 ? -22.248 -11.225 2.049 1.00 97.44 203 PHE A O 1
ATOM 1549 N N . ILE A 1 204 ? -20.601 -10.124 3.113 1.00 96.62 204 ILE A N 1
ATOM 1550 C CA . ILE A 1 204 ? -20.339 -9.174 2.022 1.00 96.62 204 ILE A CA 1
ATOM 1551 C C . ILE A 1 204 ? -19.897 -9.916 0.757 1.00 96.62 204 ILE A C 1
ATOM 1553 O O . ILE A 1 204 ? -20.483 -9.709 -0.303 1.00 96.62 204 ILE A O 1
ATOM 1557 N N . ASN A 1 205 ? -18.904 -10.805 0.854 1.00 95.25 205 ASN A N 1
ATOM 1558 C CA . ASN A 1 205 ? -18.417 -11.555 -0.303 1.00 95.25 205 ASN A CA 1
ATOM 1559 C C . ASN A 1 205 ? -19.516 -12.440 -0.894 1.00 95.25 205 ASN A C 1
ATOM 1561 O O . ASN A 1 205 ? -19.707 -12.431 -2.105 1.00 95.25 205 ASN A O 1
ATOM 1565 N N . GLY A 1 206 ? -20.270 -13.155 -0.056 1.00 95.88 206 GLY A N 1
ATOM 1566 C CA . GLY A 1 206 ? -21.372 -14.007 -0.496 1.00 95.88 206 GLY A CA 1
ATOM 1567 C C . GLY A 1 206 ? -22.459 -13.223 -1.232 1.00 95.88 206 GLY A C 1
ATOM 1568 O O . GLY A 1 206 ? -22.910 -13.656 -2.291 1.00 95.88 206 GLY A O 1
ATOM 1569 N N . LEU A 1 207 ? -22.832 -12.041 -0.729 1.00 96.69 207 LEU A N 1
ATOM 1570 C CA . LEU A 1 207 ? -23.798 -11.163 -1.393 1.00 96.69 207 LEU A CA 1
ATOM 1571 C C . LEU A 1 207 ? -23.286 -10.682 -2.756 1.00 96.69 207 LEU A C 1
ATOM 1573 O O . LEU A 1 207 ? -24.015 -10.740 -3.743 1.00 96.69 207 LEU A O 1
ATOM 1577 N N . LEU A 1 208 ? -22.028 -10.242 -2.830 1.00 96.44 208 LEU A N 1
ATOM 1578 C CA . LEU A 1 208 ? -21.430 -9.776 -4.082 1.00 96.44 208 LEU A CA 1
ATOM 1579 C C . LEU A 1 208 ? -21.328 -10.898 -5.121 1.00 96.44 208 LEU A C 1
ATOM 1581 O O . LEU A 1 208 ? -21.680 -10.692 -6.282 1.00 96.44 208 LEU A O 1
ATOM 1585 N N . VAL A 1 209 ? -20.935 -12.097 -4.690 1.00 95.69 209 VAL A N 1
ATOM 1586 C CA . VAL A 1 209 ? -20.905 -13.296 -5.535 1.00 95.69 209 VAL A CA 1
ATOM 1587 C C . VAL A 1 209 ? -22.305 -13.636 -6.050 1.00 95.69 209 VAL A C 1
ATOM 1589 O O . VAL A 1 209 ? -22.461 -13.918 -7.237 1.00 95.69 209 VAL A O 1
ATOM 1592 N N . ALA A 1 210 ? -23.334 -13.557 -5.199 1.00 94.50 210 ALA A N 1
ATOM 1593 C CA . ALA A 1 210 ? -24.726 -13.774 -5.602 1.00 94.50 210 ALA A CA 1
ATOM 1594 C C . ALA A 1 210 ? -25.223 -12.727 -6.617 1.00 94.50 210 ALA A C 1
ATOM 1596 O O . ALA A 1 210 ? -26.053 -13.035 -7.468 1.00 94.50 210 ALA A O 1
ATOM 1597 N N . MET A 1 211 ? -24.679 -11.509 -6.573 1.00 94.31 211 MET A N 1
ATOM 1598 C CA . MET A 1 211 ? -24.918 -10.455 -7.565 1.00 94.31 211 MET A CA 1
ATOM 1599 C C . MET A 1 211 ? -24.065 -10.609 -8.841 1.00 94.31 211 MET A C 1
ATOM 1601 O O . MET A 1 211 ? -24.110 -9.742 -9.712 1.00 94.31 211 MET A O 1
ATOM 1605 N N . GLY A 1 212 ? -23.273 -11.679 -8.965 1.00 92.56 212 GLY A N 1
ATOM 1606 C CA . GLY A 1 212 ? -22.417 -11.933 -10.127 1.00 92.56 212 GLY A CA 1
ATOM 1607 C C . GLY A 1 212 ? -21.166 -11.053 -10.190 1.00 92.56 212 GLY A C 1
ATOM 1608 O O . GLY A 1 212 ? -20.575 -10.892 -11.259 1.00 92.56 212 GLY A O 1
ATOM 1609 N N . THR A 1 213 ? -20.754 -10.464 -9.067 1.00 94.25 213 THR A N 1
ATOM 1610 C CA . THR A 1 213 ? -19.566 -9.610 -8.979 1.00 94.25 213 THR A CA 1
ATOM 1611 C C . THR A 1 213 ? -18.615 -10.084 -7.881 1.00 94.25 213 THR A C 1
ATOM 1613 O O . THR A 1 213 ? -18.833 -11.098 -7.224 1.00 94.25 213 THR A O 1
ATOM 1616 N N . ASP A 1 214 ? -17.518 -9.361 -7.699 1.00 93.31 214 ASP A N 1
ATOM 1617 C CA . ASP A 1 214 ? -16.550 -9.612 -6.644 1.00 93.31 214 ASP A CA 1
ATOM 1618 C C . ASP A 1 214 ? -16.092 -8.299 -6.006 1.00 93.31 214 ASP A C 1
ATOM 1620 O O . ASP A 1 214 ? -16.145 -7.227 -6.615 1.00 93.31 214 ASP A O 1
ATOM 1624 N N . ILE A 1 215 ? -15.645 -8.384 -4.755 1.00 95.06 215 ILE A N 1
ATOM 1625 C CA . ILE A 1 215 ? -15.300 -7.208 -3.954 1.00 95.06 215 ILE A CA 1
ATOM 1626 C C . ILE A 1 215 ? -14.182 -6.364 -4.576 1.00 95.06 215 ILE A C 1
ATOM 1628 O O . ILE A 1 215 ? -14.236 -5.142 -4.476 1.00 95.06 215 ILE A O 1
ATOM 1632 N N . PHE A 1 216 ? -13.232 -6.971 -5.297 1.00 93.25 216 PHE A N 1
ATOM 1633 C CA . PHE A 1 216 ? -12.166 -6.227 -5.974 1.00 93.25 216 PHE A CA 1
ATOM 1634 C C . PHE A 1 216 ? -12.740 -5.369 -7.107 1.00 93.25 216 PHE A C 1
ATOM 1636 O O . PHE A 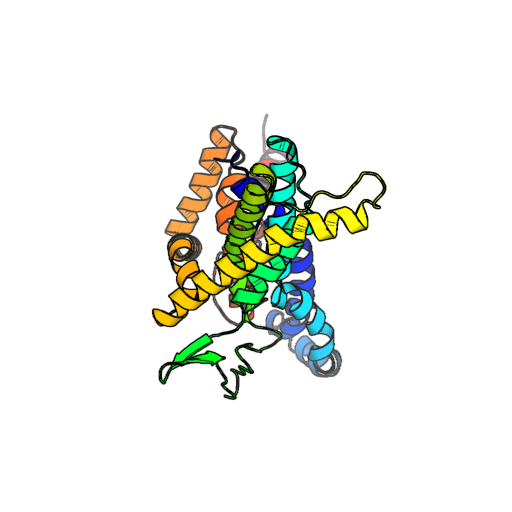1 216 ? -12.382 -4.198 -7.222 1.00 93.25 216 PHE A O 1
ATOM 1643 N N . LYS A 1 217 ? -13.680 -5.904 -7.900 1.00 91.94 217 LYS A N 1
ATOM 1644 C CA . LYS A 1 217 ? -14.378 -5.124 -8.937 1.00 91.94 217 LYS A CA 1
ATOM 1645 C C . LYS A 1 217 ? -15.201 -3.988 -8.348 1.00 91.94 217 LYS A C 1
ATOM 1647 O O . LYS A 1 217 ? -15.140 -2.873 -8.854 1.00 91.94 217 LYS A O 1
ATOM 1652 N N . VAL A 1 218 ? -15.962 -4.255 -7.287 1.00 93.44 218 VAL A N 1
ATOM 1653 C CA . VAL A 1 218 ? -16.817 -3.233 -6.660 1.00 93.44 218 VAL A CA 1
ATOM 1654 C C . VAL A 1 218 ? -15.978 -2.113 -6.060 1.00 93.44 218 VAL A C 1
ATOM 1656 O O . VAL A 1 218 ? -16.288 -0.941 -6.267 1.00 93.44 218 VAL A O 1
ATOM 1659 N N . ILE A 1 219 ? -14.894 -2.456 -5.363 1.00 90.81 219 ILE A N 1
ATOM 1660 C CA . ILE A 1 219 ? -13.994 -1.469 -4.768 1.00 90.81 219 ILE A CA 1
ATOM 1661 C C . ILE A 1 219 ? -13.282 -0.652 -5.847 1.00 90.81 219 ILE A C 1
ATOM 1663 O O . ILE A 1 219 ? -13.088 0.539 -5.643 1.00 90.81 219 ILE A O 1
ATOM 1667 N N . ALA A 1 220 ? -12.952 -1.219 -7.008 1.00 85.38 220 ALA A N 1
ATOM 1668 C CA . ALA A 1 220 ? -12.313 -0.460 -8.084 1.00 85.38 220 ALA A CA 1
ATOM 1669 C C . ALA A 1 220 ? -13.169 0.718 -8.606 1.00 85.38 220 ALA A C 1
ATOM 1671 O O . ALA A 1 220 ? -12.613 1.723 -9.046 1.00 85.38 220 ALA A O 1
ATOM 1672 N N . ILE A 1 221 ? -14.504 0.641 -8.517 1.00 88.12 221 ILE A N 1
ATOM 1673 C CA . ILE A 1 221 ? -15.433 1.657 -9.052 1.00 88.12 221 ILE A CA 1
ATOM 1674 C C . ILE A 1 221 ? -15.196 3.058 -8.454 1.00 88.12 221 ILE A C 1
ATOM 1676 O O . ILE A 1 221 ? -14.914 3.981 -9.223 1.00 88.12 221 ILE A O 1
ATOM 1680 N N . PRO A 1 222 ? -15.282 3.277 -7.123 1.00 82.62 222 PRO A N 1
ATOM 1681 C CA . PRO A 1 222 ? -15.089 4.606 -6.537 1.00 82.62 222 PRO A CA 1
ATOM 1682 C C . PRO A 1 222 ? -13.674 5.164 -6.742 1.00 82.62 222 PRO A C 1
ATOM 1684 O O . PRO A 1 222 ? -13.508 6.379 -6.852 1.00 82.62 222 PRO A O 1
ATOM 1687 N N . PHE A 1 223 ? -12.655 4.304 -6.838 1.00 81.12 223 PHE A N 1
ATOM 1688 C CA . PHE A 1 223 ? -11.282 4.736 -7.126 1.00 81.12 223 PHE A CA 1
ATOM 1689 C C . PHE A 1 223 ? -11.058 5.072 -8.608 1.00 81.12 223 PHE A C 1
ATOM 1691 O O . PHE A 1 223 ? -10.098 5.774 -8.930 1.00 81.12 223 PHE A O 1
ATOM 1698 N N . GLY A 1 224 ? -11.969 4.669 -9.500 1.00 83.88 224 GLY A N 1
ATOM 1699 C CA . GLY A 1 224 ? -11.908 4.965 -10.930 1.00 83.88 224 GLY A CA 1
ATOM 1700 C C . GLY A 1 224 ? -11.839 6.462 -11.242 1.00 83.88 224 GLY A C 1
ATOM 1701 O O . GLY A 1 224 ? -11.088 6.860 -12.124 1.00 83.88 224 GLY A O 1
ATOM 1702 N N . PHE A 1 225 ? -12.533 7.323 -10.485 1.00 84.19 225 PHE A N 1
ATOM 1703 C CA . PHE A 1 225 ? -12.435 8.779 -10.676 1.00 84.19 225 PHE A CA 1
ATOM 1704 C C . PHE A 1 225 ? -11.010 9.300 -10.443 1.00 84.19 225 PHE A C 1
ATOM 1706 O O . PHE A 1 225 ? -10.486 10.063 -11.252 1.00 84.19 225 PHE A O 1
ATOM 1713 N N . VAL A 1 226 ? -10.368 8.867 -9.356 1.00 84.38 226 VAL A N 1
ATOM 1714 C CA . VAL A 1 226 ? -9.005 9.301 -9.034 1.00 84.38 226 VAL A CA 1
ATOM 1715 C C . VAL A 1 226 ? -8.012 8.693 -10.029 1.00 84.38 226 VAL A C 1
ATOM 1717 O O . VAL A 1 226 ? -7.123 9.399 -10.492 1.00 84.38 226 VAL A O 1
ATOM 1720 N N . SER A 1 227 ? -8.222 7.437 -10.441 1.00 86.19 227 SER A N 1
ATOM 1721 C CA . SER A 1 227 ? -7.448 6.797 -11.513 1.00 86.19 227 SER A CA 1
ATOM 1722 C C . SER A 1 227 ? -7.545 7.569 -12.838 1.00 86.19 227 SER A C 1
ATOM 1724 O O . SER A 1 227 ? -6.538 7.828 -13.495 1.00 86.19 227 SER A O 1
ATOM 1726 N N . ASN A 1 228 ? -8.736 8.047 -13.202 1.00 90.38 228 ASN A N 1
ATOM 1727 C CA . ASN A 1 228 ? -8.930 8.875 -14.394 1.00 90.38 228 ASN A CA 1
ATOM 1728 C C . ASN A 1 228 ? -8.205 10.228 -14.288 1.00 90.38 228 ASN A C 1
ATOM 1730 O O . ASN A 1 228 ? -7.653 10.716 -15.278 1.00 90.38 228 ASN A O 1
ATOM 1734 N N . LEU A 1 229 ? -8.164 10.837 -13.098 1.00 91.25 229 LEU A N 1
ATOM 1735 C CA . LEU A 1 229 ? -7.387 12.059 -12.880 1.00 91.25 229 LEU A CA 1
ATOM 1736 C C . LEU A 1 229 ? -5.881 11.807 -13.025 1.00 91.25 229 LEU A C 1
ATOM 1738 O O . LEU A 1 229 ? -5.205 12.577 -13.701 1.00 91.25 229 LEU A O 1
ATOM 1742 N N . THR A 1 230 ? -5.354 10.725 -12.449 1.00 90.56 230 THR A N 1
ATOM 1743 C CA . THR A 1 230 ? -3.925 10.385 -12.560 1.00 90.56 230 THR A CA 1
ATOM 1744 C C . THR A 1 230 ? -3.514 9.997 -13.981 1.00 90.56 230 THR A C 1
ATOM 1746 O O . THR A 1 230 ? -2.347 10.121 -14.339 1.00 90.56 230 THR A O 1
ATOM 1749 N N . ASN A 1 231 ? -4.469 9.561 -14.803 1.00 89.56 231 ASN A N 1
ATOM 1750 C CA . ASN A 1 231 ? -4.224 9.097 -16.167 1.00 89.56 231 ASN A CA 1
ATOM 1751 C C . ASN A 1 231 ? -4.552 10.155 -17.237 1.00 89.56 231 ASN A C 1
ATOM 1753 O O . ASN A 1 231 ? -4.534 9.845 -18.426 1.00 89.56 231 ASN A O 1
ATOM 1757 N N . SER A 1 232 ? -4.845 11.404 -16.851 1.00 92.44 232 SER A N 1
ATOM 1758 C CA . SER A 1 232 ? -5.150 12.487 -17.793 1.00 92.44 232 SER A CA 1
ATOM 1759 C C . SER A 1 232 ? -4.322 13.741 -17.529 1.00 92.44 232 SER A C 1
ATOM 1761 O O . SER A 1 232 ? -4.058 14.110 -16.388 1.00 92.44 232 SER A O 1
ATOM 1763 N N . TRP A 1 233 ? -3.951 14.449 -18.600 1.00 90.38 233 TRP A N 1
ATOM 1764 C CA . TRP A 1 233 ? -3.197 15.705 -18.506 1.00 90.38 233 TRP A CA 1
ATOM 1765 C C . TRP A 1 233 ? -3.913 16.760 -17.651 1.00 90.38 233 TRP A C 1
ATOM 1767 O O . TRP A 1 233 ? -3.322 17.358 -16.756 1.00 90.38 233 TRP A O 1
ATOM 1777 N N . ILE A 1 234 ? -5.212 16.966 -17.885 1.00 93.94 234 ILE A N 1
ATOM 1778 C CA . ILE A 1 234 ? -6.007 17.927 -17.109 1.00 93.94 234 ILE A CA 1
ATOM 1779 C C . ILE A 1 234 ? -6.121 17.471 -15.651 1.00 93.94 234 ILE A C 1
ATOM 1781 O O . ILE A 1 234 ? -6.006 18.291 -14.742 1.00 93.94 234 ILE A O 1
ATOM 1785 N N . GLY A 1 235 ? -6.302 16.169 -15.415 1.00 92.75 235 GLY A N 1
ATOM 1786 C CA . GLY A 1 235 ? -6.367 15.626 -14.066 1.00 92.75 235 GLY A CA 1
ATOM 1787 C C . GLY A 1 235 ? -5.071 15.833 -13.287 1.00 92.75 235 GLY A C 1
ATOM 1788 O O . GLY A 1 235 ? -5.119 16.264 -12.137 1.00 92.75 235 GLY A O 1
ATOM 1789 N N . LEU A 1 236 ? -3.921 15.651 -13.937 1.00 92.25 236 LEU A N 1
ATOM 1790 C CA . LEU A 1 236 ? -2.610 15.972 -13.378 1.00 92.25 236 LEU A CA 1
ATOM 1791 C C . LEU A 1 236 ? -2.495 17.434 -12.954 1.00 92.25 236 LEU A C 1
ATOM 1793 O O . LEU A 1 236 ? -2.102 17.721 -11.821 1.00 92.25 236 LEU A O 1
ATOM 1797 N N . MET A 1 237 ? -2.886 18.356 -13.834 1.00 92.19 237 MET A N 1
ATOM 1798 C CA . MET A 1 237 ? -2.882 19.786 -13.523 1.00 92.19 237 MET A CA 1
ATOM 1799 C C . MET A 1 237 ? -3.755 20.092 -12.304 1.00 92.19 237 MET A C 1
ATOM 1801 O O . MET A 1 237 ? -3.330 20.839 -11.427 1.00 92.19 237 MET A O 1
ATOM 1805 N N . ILE A 1 238 ? -4.936 19.476 -12.204 1.00 93.38 238 ILE A N 1
ATOM 1806 C CA . ILE A 1 238 ? -5.836 19.636 -11.055 1.00 93.38 238 ILE A CA 1
ATOM 1807 C C . ILE A 1 238 ? -5.193 19.092 -9.773 1.00 93.38 238 ILE A C 1
ATOM 1809 O O . ILE A 1 238 ? -5.188 19.791 -8.761 1.00 93.38 238 ILE A O 1
ATOM 1813 N N . ILE A 1 239 ? -4.626 17.880 -9.803 1.00 93.12 239 ILE A N 1
ATOM 1814 C CA . ILE A 1 239 ? -3.977 17.246 -8.644 1.00 93.12 239 ILE A CA 1
ATOM 1815 C C . ILE A 1 239 ? -2.888 18.160 -8.07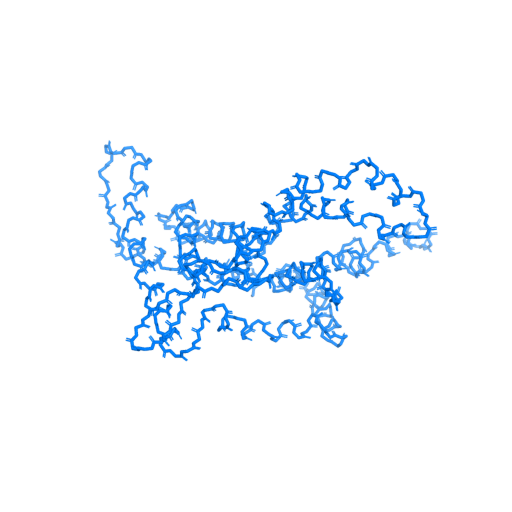1 1.00 93.12 239 ILE A C 1
ATOM 1817 O O . ILE A 1 239 ? -2.885 18.460 -6.871 1.00 93.12 239 ILE A O 1
ATOM 1821 N N . TYR A 1 240 ? -1.975 18.638 -8.918 1.00 92.50 240 TYR A N 1
ATOM 1822 C CA . TYR A 1 240 ? -0.866 19.467 -8.454 1.00 92.50 240 TYR A CA 1
ATOM 1823 C C . TYR A 1 240 ? -1.309 20.881 -8.095 1.00 92.50 240 TYR A C 1
ATOM 1825 O O . TYR A 1 240 ? -0.848 21.397 -7.079 1.00 92.50 240 TYR A O 1
ATOM 1833 N N . LEU A 1 241 ? -2.250 21.479 -8.831 1.00 93.38 241 LEU A N 1
ATOM 1834 C CA . LEU A 1 241 ? -2.818 22.780 -8.476 1.00 93.38 241 LEU A CA 1
ATOM 1835 C C . LEU A 1 241 ? -3.463 22.737 -7.088 1.00 93.38 241 LEU A C 1
ATOM 1837 O O . LEU A 1 241 ? -3.150 23.576 -6.249 1.00 93.38 241 LEU A O 1
ATOM 1841 N N . LEU A 1 242 ? -4.302 21.735 -6.810 1.00 92.50 242 LEU A N 1
ATOM 1842 C CA . LEU A 1 242 ? -4.916 21.549 -5.491 1.00 92.50 242 LEU A CA 1
ATOM 1843 C C . LEU A 1 242 ? -3.861 21.361 -4.400 1.00 92.50 242 LEU A C 1
ATOM 1845 O O . LEU A 1 242 ? -3.978 21.940 -3.321 1.00 92.50 242 LEU A O 1
ATOM 1849 N N . THR A 1 243 ? -2.809 20.592 -4.692 1.00 92.12 243 THR A N 1
ATOM 1850 C CA . THR A 1 243 ? -1.686 20.406 -3.765 1.00 92.12 243 THR A CA 1
ATOM 1851 C C . THR A 1 243 ? -1.038 21.752 -3.423 1.00 92.12 243 THR A C 1
ATOM 1853 O O . THR A 1 243 ? -0.851 22.049 -2.246 1.00 92.12 243 THR A O 1
ATOM 1856 N N . GLN A 1 244 ? -0.743 22.596 -4.417 1.00 91.69 244 GLN A N 1
ATOM 1857 C CA . GLN A 1 244 ? -0.112 23.902 -4.189 1.00 91.69 244 GLN A CA 1
ATOM 1858 C C . GLN A 1 244 ? -1.053 24.926 -3.536 1.00 91.69 244 GLN A C 1
ATOM 1860 O O . GLN A 1 244 ? -0.621 25.693 -2.678 1.00 91.69 244 GLN A O 1
ATOM 1865 N N . LEU A 1 245 ? -2.349 24.914 -3.864 1.00 92.81 245 LEU A N 1
ATOM 1866 C CA . LEU A 1 245 ? -3.346 25.774 -3.216 1.00 92.81 245 LEU A CA 1
ATOM 1867 C C . LEU A 1 245 ? -3.451 25.502 -1.712 1.00 92.81 245 LEU A C 1
ATOM 1869 O O . LEU A 1 245 ? -3.590 26.438 -0.927 1.00 92.81 245 LEU A O 1
ATOM 1873 N N . LEU A 1 246 ? -3.333 24.239 -1.297 1.00 87.31 246 LEU A N 1
ATOM 1874 C CA . LEU A 1 246 ? -3.280 23.886 0.121 1.00 87.31 246 LEU A CA 1
ATOM 1875 C C . LEU A 1 246 ? -2.014 24.439 0.794 1.00 87.31 246 LEU A C 1
ATOM 1877 O O . LEU A 1 246 ? -2.110 24.994 1.888 1.00 87.31 246 LEU A O 1
ATOM 1881 N N . TRP A 1 247 ? -0.859 24.366 0.125 1.00 85.00 247 TRP A N 1
ATOM 1882 C CA . TRP A 1 247 ? 0.389 24.946 0.633 1.00 85.00 247 TRP A CA 1
ATOM 1883 C C . TRP A 1 247 ? 0.304 26.464 0.833 1.00 85.00 247 TRP A C 1
ATOM 1885 O O . TRP A 1 247 ? 0.813 26.963 1.835 1.00 85.00 247 TRP A O 1
ATOM 1895 N N . ILE A 1 248 ? -0.391 27.188 -0.054 1.00 89.00 248 ILE A N 1
ATOM 1896 C CA . ILE A 1 248 ? -0.598 28.644 0.067 1.00 89.00 248 ILE A CA 1
ATOM 1897 C C . ILE A 1 248 ? -1.318 29.009 1.372 1.00 89.00 248 ILE A C 1
ATOM 1899 O O . ILE A 1 248 ? -1.004 30.026 1.985 1.00 89.00 248 ILE A O 1
ATOM 1903 N N . VAL A 1 249 ? -2.255 28.175 1.828 1.00 87.75 249 VAL A N 1
ATOM 1904 C CA . VAL A 1 249 ? -3.003 28.404 3.076 1.00 87.75 249 VAL A CA 1
ATOM 1905 C C . VAL A 1 249 ? -2.355 27.739 4.298 1.00 87.75 249 VAL A C 1
ATOM 1907 O O . VAL A 1 249 ? -2.998 27.590 5.336 1.00 87.75 249 VAL A O 1
ATOM 1910 N N . GLY A 1 250 ? -1.090 27.317 4.191 1.00 74.25 250 GLY A N 1
ATOM 1911 C CA . GLY A 1 250 ? -0.336 26.705 5.290 1.00 74.25 250 GLY A CA 1
ATOM 1912 C C . GLY A 1 250 ? -0.734 25.260 5.609 1.00 74.25 250 GLY A C 1
ATOM 1913 O O . GLY A 1 250 ? -0.345 24.728 6.647 1.00 74.25 250 GLY A O 1
ATOM 1914 N N . ILE A 1 251 ? -1.500 24.603 4.734 1.00 76.19 251 ILE A N 1
ATOM 1915 C CA . ILE A 1 251 ? -1.849 23.186 4.857 1.00 76.19 251 ILE A CA 1
ATOM 1916 C C . ILE A 1 251 ? -0.866 22.372 4.013 1.00 76.19 251 ILE A C 1
ATOM 1918 O O . ILE A 1 251 ? -0.668 22.651 2.836 1.00 76.19 251 ILE A O 1
ATOM 1922 N N . HIS A 1 252 ? -0.285 21.314 4.579 1.00 81.75 252 HIS A N 1
ATOM 1923 C CA . HIS A 1 252 ? 0.651 20.449 3.855 1.00 81.75 252 HIS A CA 1
ATOM 1924 C C . HIS A 1 252 ? -0.063 19.661 2.739 1.00 81.75 252 HIS A C 1
ATOM 1926 O O . HIS A 1 252 ? -0.500 18.523 2.940 1.00 81.75 252 HIS A O 1
ATOM 1932 N N . GLY A 1 253 ? -0.188 20.260 1.551 1.00 79.88 253 GLY A N 1
ATOM 1933 C CA . GLY A 1 253 ? -1.039 19.767 0.466 1.00 79.88 253 GLY A CA 1
ATOM 1934 C C . GLY A 1 253 ? -0.721 18.343 0.027 1.00 79.88 253 GLY A C 1
ATOM 1935 O O . GLY A 1 253 ? -1.636 17.545 -0.172 1.00 79.88 253 GLY A O 1
ATOM 1936 N N . ALA A 1 254 ? 0.565 17.987 -0.006 1.00 82.94 254 ALA A N 1
ATOM 1937 C CA . ALA A 1 254 ? 1.000 16.636 -0.353 1.00 82.94 254 ALA A CA 1
ATOM 1938 C C . ALA A 1 254 ? 0.451 15.571 0.617 1.00 82.94 254 ALA A C 1
ATOM 1940 O O . ALA A 1 254 ? 0.022 14.515 0.169 1.00 82.94 254 ALA A O 1
ATOM 1941 N N . ASN A 1 255 ? 0.336 15.865 1.919 1.00 72.19 255 ASN A N 1
ATOM 1942 C CA . ASN A 1 255 ? -0.146 14.887 2.904 1.00 72.19 255 ASN A CA 1
ATOM 1943 C C . ASN A 1 255 ? -1.636 14.579 2.730 1.00 72.19 255 ASN A C 1
ATOM 1945 O O . ASN A 1 255 ? -2.089 13.509 3.127 1.00 72.19 255 ASN A O 1
ATOM 1949 N N . ILE A 1 256 ? -2.397 15.522 2.165 1.00 78.94 256 ILE A N 1
ATOM 1950 C CA . ILE A 1 256 ? -3.827 15.353 1.904 1.00 78.94 256 ILE A CA 1
ATOM 1951 C C . ILE A 1 256 ? -4.040 14.712 0.540 1.00 78.94 256 ILE A C 1
ATOM 1953 O O . ILE A 1 256 ? -4.719 13.696 0.438 1.00 78.94 256 ILE A O 1
ATOM 1957 N N . VAL A 1 257 ? -3.488 15.316 -0.513 1.00 87.81 257 VAL A N 1
ATOM 1958 C CA . VAL A 1 257 ? -3.780 14.910 -1.890 1.00 87.81 257 VAL A CA 1
ATOM 1959 C C . VAL A 1 257 ? -3.138 13.559 -2.195 1.00 87.81 257 VAL A C 1
ATOM 1961 O O . VAL A 1 257 ? -3.789 12.682 -2.765 1.00 87.81 257 VAL A O 1
ATOM 1964 N N . PHE A 1 258 ? -1.893 13.330 -1.766 1.00 84.88 258 PHE A N 1
ATOM 1965 C CA . PHE A 1 258 ? -1.194 12.088 -2.100 1.00 84.88 258 PHE A CA 1
ATOM 1966 C C . PHE A 1 258 ? -1.644 10.888 -1.267 1.00 84.88 258 PHE A C 1
ATOM 1968 O O . PHE A 1 258 ? -1.423 9.761 -1.693 1.00 84.88 258 PHE A O 1
ATOM 1975 N N . ALA A 1 259 ? -2.406 11.084 -0.185 1.00 78.44 259 ALA A N 1
ATOM 1976 C CA . ALA A 1 259 ? -3.108 9.978 0.473 1.00 78.44 259 ALA A CA 1
ATOM 1977 C C . ALA A 1 259 ? -4.031 9.214 -0.502 1.00 78.44 259 ALA A C 1
ATOM 1979 O O . ALA A 1 259 ? -4.244 8.015 -0.348 1.00 78.44 259 ALA A O 1
ATOM 1980 N N . PHE A 1 260 ? -4.548 9.901 -1.527 1.00 82.69 260 PHE A N 1
ATOM 1981 C CA . PHE A 1 260 ? -5.378 9.308 -2.577 1.00 82.69 260 PHE A CA 1
ATOM 1982 C C . PHE A 1 260 ? -4.574 8.937 -3.826 1.00 82.69 260 PHE A C 1
ATOM 1984 O O . PHE A 1 260 ? -4.851 7.915 -4.448 1.00 82.69 260 PHE A O 1
ATOM 1991 N N . VAL A 1 261 ? -3.584 9.757 -4.198 1.00 87.94 261 VAL A N 1
ATOM 1992 C CA . VAL A 1 261 ? -2.800 9.564 -5.430 1.00 87.94 261 VAL A CA 1
ATOM 1993 C C . VAL A 1 261 ? -1.752 8.460 -5.284 1.00 87.94 261 VAL A C 1
ATOM 1995 O O . VAL A 1 261 ? -1.591 7.669 -6.208 1.00 87.94 261 VAL A O 1
ATOM 1998 N N . SER A 1 262 ? -1.059 8.357 -4.145 1.00 84.69 262 SER A N 1
ATOM 1999 C CA . SER A 1 262 ? 0.053 7.411 -3.973 1.00 84.69 262 SER A CA 1
ATOM 2000 C C . SER A 1 262 ? -0.346 5.944 -4.163 1.00 84.69 262 SER A C 1
ATOM 2002 O O . SER A 1 262 ? 0.362 5.253 -4.892 1.00 84.69 262 SER A O 1
ATOM 2004 N N . PRO A 1 263 ? -1.474 5.439 -3.618 1.00 81.62 263 PRO A N 1
ATOM 2005 C CA . PRO A 1 263 ? -1.904 4.065 -3.889 1.00 81.62 263 PRO A CA 1
ATOM 2006 C C . PRO A 1 263 ? -2.107 3.780 -5.386 1.00 81.62 263 PRO A C 1
ATOM 2008 O O . PRO A 1 263 ? -1.762 2.701 -5.861 1.00 81.62 263 PRO A O 1
ATOM 2011 N N . ILE A 1 264 ? -2.616 4.760 -6.142 1.00 88.75 264 ILE A N 1
ATOM 2012 C CA . ILE A 1 264 ? -2.820 4.647 -7.593 1.00 88.75 264 ILE A CA 1
ATOM 2013 C C . ILE A 1 264 ? -1.488 4.707 -8.329 1.00 88.75 264 ILE A C 1
ATOM 2015 O O . ILE A 1 264 ? -1.252 3.894 -9.213 1.00 88.75 264 ILE A O 1
ATOM 2019 N N . ALA A 1 265 ? -0.598 5.624 -7.947 1.00 89.25 265 ALA A N 1
ATOM 2020 C CA . ALA A 1 265 ? 0.733 5.723 -8.532 1.00 89.25 265 ALA A CA 1
ATOM 2021 C C . ALA A 1 265 ? 1.517 4.414 -8.344 1.00 89.25 265 ALA A C 1
ATOM 2023 O O . ALA A 1 265 ? 2.155 3.938 -9.280 1.00 89.25 265 ALA A O 1
ATOM 2024 N N . LEU A 1 266 ? 1.428 3.791 -7.166 1.00 84.88 266 LEU A N 1
ATOM 2025 C CA . LEU A 1 266 ? 2.033 2.485 -6.901 1.00 84.88 266 LEU A CA 1
ATOM 2026 C C . LEU A 1 266 ? 1.396 1.370 -7.738 1.00 84.88 266 LEU A C 1
ATOM 2028 O O . LEU A 1 266 ? 2.117 0.526 -8.268 1.00 84.88 266 LEU A O 1
ATOM 2032 N N . ALA A 1 267 ? 0.071 1.379 -7.911 1.00 84.50 267 ALA A N 1
ATOM 2033 C CA . ALA A 1 267 ? -0.600 0.423 -8.788 1.00 84.50 267 ALA A CA 1
ATOM 2034 C C . ALA A 1 267 ? -0.159 0.582 -10.254 1.00 84.50 267 ALA A C 1
ATOM 2036 O O . ALA A 1 267 ? 0.294 -0.382 -10.868 1.00 84.50 267 ALA A O 1
ATOM 2037 N N . ASN A 1 268 ? -0.183 1.811 -10.770 1.00 90.06 268 ASN A N 1
ATOM 2038 C CA . ASN A 1 268 ? 0.271 2.169 -12.112 1.00 90.06 268 ASN A CA 1
ATOM 2039 C C . ASN A 1 268 ? 1.751 1.822 -12.349 1.00 90.06 268 ASN A C 1
ATOM 2041 O O . ASN A 1 268 ? 2.126 1.455 -13.458 1.00 90.06 268 ASN A O 1
ATOM 2045 N N . MET A 1 269 ? 2.602 1.909 -11.320 1.00 88.12 269 MET A N 1
ATOM 2046 C CA . MET A 1 269 ? 4.007 1.496 -11.403 1.00 88.12 269 MET A CA 1
ATOM 2047 C C . MET A 1 269 ? 4.157 0.015 -11.733 1.00 88.12 269 MET A C 1
ATOM 2049 O O . MET A 1 269 ? 4.972 -0.345 -12.580 1.00 88.12 269 MET A O 1
ATOM 2053 N N . ALA A 1 270 ? 3.375 -0.839 -11.077 1.00 81.25 270 ALA A N 1
ATOM 2054 C CA . ALA A 1 270 ? 3.396 -2.265 -11.367 1.00 81.25 270 ALA A CA 1
ATOM 2055 C C . ALA A 1 270 ? 2.777 -2.580 -12.733 1.00 81.25 270 ALA A C 1
ATOM 2057 O O . ALA A 1 270 ? 3.301 -3.431 -13.443 1.00 81.25 270 ALA A O 1
ATOM 2058 N N . GLU A 1 271 ? 1.724 -1.869 -13.139 1.00 86.31 271 GLU A N 1
ATOM 2059 C CA . GLU A 1 271 ? 1.172 -2.014 -14.491 1.00 86.31 271 GLU A CA 1
ATOM 2060 C C . GLU A 1 271 ? 2.196 -1.613 -15.564 1.00 86.31 271 GLU A C 1
ATOM 2062 O O . GLU A 1 271 ? 2.370 -2.322 -16.553 1.00 86.31 271 GLU A O 1
ATOM 2067 N N . ASN A 1 272 ? 2.960 -0.536 -15.349 1.00 88.94 272 ASN A N 1
ATOM 2068 C CA . ASN A 1 272 ? 4.068 -0.162 -16.232 1.00 88.94 272 ASN A CA 1
ATOM 2069 C C . ASN A 1 272 ? 5.153 -1.246 -16.288 1.00 88.94 272 ASN A C 1
ATOM 2071 O O . ASN A 1 272 ? 5.685 -1.522 -17.361 1.00 88.94 272 ASN A O 1
ATOM 2075 N N . ALA A 1 273 ? 5.456 -1.899 -15.161 1.00 82.19 273 ALA A N 1
ATOM 2076 C CA . ALA A 1 273 ? 6.383 -3.032 -15.128 1.00 82.19 273 ALA A CA 1
ATOM 2077 C C . ALA A 1 273 ? 5.892 -4.235 -15.955 1.00 82.19 273 ALA A C 1
ATOM 2079 O O . ALA A 1 273 ? 6.708 -5.008 -16.450 1.00 82.19 273 ALA A O 1
ATOM 2080 N N . ALA A 1 274 ? 4.576 -4.379 -16.130 1.00 81.81 274 ALA A N 1
ATOM 2081 C CA . ALA A 1 274 ? 3.951 -5.385 -16.985 1.00 81.81 274 ALA A CA 1
ATOM 2082 C C . ALA A 1 274 ? 3.787 -4.933 -18.455 1.00 81.81 274 ALA A C 1
ATOM 2084 O O . ALA A 1 274 ? 3.165 -5.642 -19.245 1.00 81.81 274 ALA A O 1
ATOM 2085 N N . GLY A 1 275 ? 4.345 -3.776 -18.836 1.00 83.56 275 GLY A N 1
ATOM 2086 C CA . GLY A 1 275 ? 4.280 -3.225 -20.195 1.00 83.56 275 GLY A CA 1
ATOM 2087 C C . GLY A 1 275 ? 3.232 -2.125 -20.402 1.00 83.56 275 GLY A C 1
ATOM 2088 O O . GLY A 1 275 ? 3.019 -1.697 -21.533 1.00 83.56 275 GLY A O 1
ATOM 2089 N N . GLY A 1 276 ? 2.572 -1.659 -19.338 1.00 88.12 276 GLY A N 1
ATOM 2090 C CA . GLY A 1 276 ? 1.654 -0.520 -19.378 1.00 88.12 276 GLY A CA 1
ATOM 2091 C C . GLY A 1 276 ? 2.339 0.838 -19.602 1.00 88.12 276 GLY A C 1
ATOM 2092 O O . GLY A 1 276 ? 3.564 0.972 -19.542 1.00 88.12 276 GLY A O 1
ATOM 2093 N N . HIS A 1 277 ? 1.524 1.874 -19.841 1.00 89.44 277 HIS A N 1
ATOM 2094 C CA . HIS A 1 277 ? 1.986 3.242 -20.109 1.00 89.44 277 HIS A CA 1
ATOM 2095 C C . HIS A 1 277 ? 1.189 4.293 -19.323 1.00 89.44 277 HIS A C 1
ATOM 2097 O O . HIS A 1 277 ? 0.348 5.012 -19.862 1.00 89.44 277 HIS A O 1
ATOM 2103 N N . PHE A 1 278 ? 1.482 4.400 -18.033 1.00 91.31 278 PHE A N 1
ATOM 2104 C CA . PHE A 1 278 ? 0.917 5.389 -17.122 1.00 91.31 278 PHE A CA 1
ATOM 2105 C C . PHE A 1 278 ? 1.964 6.437 -16.742 1.00 91.31 278 PHE A C 1
ATOM 2107 O O . PHE A 1 278 ? 3.056 6.091 -16.291 1.00 91.31 278 PHE A O 1
ATOM 2114 N N . ALA A 1 279 ? 1.625 7.722 -16.891 1.00 89.31 279 ALA A N 1
ATOM 2115 C CA . ALA A 1 279 ? 2.519 8.822 -16.522 1.00 89.31 279 ALA A CA 1
ATOM 2116 C C . ALA A 1 279 ? 2.698 8.919 -14.998 1.00 89.31 279 ALA A C 1
ATOM 2118 O O . ALA A 1 279 ? 3.822 8.934 -14.503 1.00 89.31 279 ALA A O 1
ATOM 2119 N N . VAL A 1 280 ? 1.592 8.929 -14.243 1.00 91.19 280 VAL A N 1
ATOM 2120 C CA . VAL A 1 280 ? 1.629 8.885 -12.775 1.00 91.19 280 VAL A CA 1
ATOM 2121 C C . VAL A 1 280 ? 1.875 7.458 -12.328 1.00 91.19 280 VAL A C 1
ATOM 2123 O O . VAL A 1 280 ? 0.938 6.685 -12.134 1.00 91.19 280 VAL A O 1
ATOM 2126 N N . ALA A 1 281 ? 3.144 7.119 -12.171 1.00 90.12 281 ALA A N 1
ATOM 2127 C CA . ALA A 1 281 ? 3.595 5.822 -11.707 1.00 90.12 281 ALA A CA 1
ATOM 2128 C C . ALA A 1 281 ? 4.727 5.997 -10.690 1.00 90.12 281 ALA A C 1
ATOM 2130 O O . ALA A 1 281 ? 5.657 6.775 -10.906 1.00 90.12 281 ALA A O 1
ATOM 2131 N N . GLY A 1 282 ? 4.636 5.276 -9.575 1.00 86.88 282 GLY A N 1
ATOM 2132 C CA . GLY A 1 282 ? 5.619 5.292 -8.497 1.00 86.88 282 GLY A CA 1
ATOM 2133 C C . GLY A 1 282 ? 5.874 6.708 -7.988 1.00 86.88 282 GLY A C 1
ATOM 2134 O O . GLY A 1 282 ? 4.949 7.443 -7.650 1.00 86.88 282 GLY A O 1
ATOM 2135 N N . GLU A 1 283 ? 7.142 7.105 -7.999 1.00 85.06 283 GLU A N 1
ATOM 2136 C CA . GLU A 1 283 ? 7.618 8.404 -7.514 1.00 85.06 283 GLU A CA 1
ATOM 2137 C C . GLU A 1 283 ? 7.587 9.513 -8.586 1.00 85.06 283 GLU A C 1
ATOM 2139 O O . GLU A 1 283 ? 8.389 10.447 -8.542 1.00 85.06 283 GLU A O 1
ATOM 2144 N N . PHE A 1 284 ? 6.657 9.446 -9.551 1.00 88.81 284 PHE A N 1
ATOM 2145 C CA . PHE A 1 284 ? 6.513 10.430 -10.638 1.00 88.81 284 PHE A CA 1
ATOM 2146 C C . PHE A 1 284 ? 6.558 11.886 -10.144 1.00 88.81 284 PHE A C 1
ATOM 2148 O O . PHE A 1 284 ? 7.313 12.703 -10.673 1.00 88.81 284 PHE A O 1
ATOM 2155 N N . SER A 1 285 ? 5.795 12.202 -9.089 1.00 87.62 285 SER A N 1
ATOM 2156 C CA . SER A 1 285 ? 5.762 13.544 -8.499 1.00 87.62 285 SER A CA 1
ATOM 2157 C C . SER A 1 285 ? 7.148 13.994 -8.039 1.00 87.62 285 SER A C 1
ATOM 2159 O O . SER A 1 285 ? 7.576 15.092 -8.390 1.00 87.62 285 SER A O 1
ATOM 2161 N N . ASN A 1 286 ? 7.851 13.152 -7.280 1.00 84.56 286 ASN A N 1
ATOM 2162 C CA . ASN A 1 286 ? 9.155 13.478 -6.705 1.00 84.56 286 ASN A CA 1
ATOM 2163 C C . ASN A 1 286 ? 10.252 13.589 -7.770 1.00 84.56 286 ASN A C 1
ATOM 2165 O O . ASN A 1 286 ? 11.154 14.411 -7.628 1.00 84.56 286 ASN A O 1
ATOM 2169 N N . MET A 1 287 ? 10.164 12.800 -8.843 1.00 85.50 287 MET A N 1
ATOM 2170 C CA . MET A 1 287 ? 11.157 12.811 -9.919 1.00 85.50 287 MET A CA 1
ATOM 2171 C C . MET A 1 287 ? 10.971 13.968 -10.902 1.00 85.50 287 MET A C 1
ATOM 2173 O O . MET A 1 287 ? 11.960 14.525 -11.371 1.00 85.50 287 MET A O 1
ATOM 2177 N N . PHE A 1 288 ? 9.726 14.338 -11.219 1.00 87.88 288 PHE A N 1
ATOM 2178 C CA . PHE A 1 288 ? 9.453 15.222 -12.358 1.00 87.88 288 PHE A CA 1
ATOM 2179 C C . PHE A 1 288 ? 8.684 16.503 -12.028 1.00 87.88 288 PHE A C 1
ATOM 2181 O O . PHE A 1 288 ? 8.710 17.429 -12.835 1.00 87.88 288 PHE A O 1
ATOM 2188 N N . VAL A 1 289 ? 8.002 16.592 -10.880 1.00 89.56 289 VAL A N 1
ATOM 2189 C CA . VAL A 1 289 ? 7.081 17.713 -10.601 1.00 89.56 289 VAL A CA 1
ATOM 2190 C C . VAL A 1 289 ? 7.514 18.554 -9.406 1.00 89.56 289 VAL A C 1
ATOM 2192 O O . VAL A 1 289 ? 7.584 19.778 -9.507 1.00 89.56 289 VAL A O 1
ATOM 2195 N N . ILE A 1 290 ? 7.800 17.922 -8.267 1.00 88.44 290 ILE A N 1
ATOM 2196 C CA . ILE A 1 290 ? 8.093 18.607 -7.000 1.00 88.44 290 ILE A CA 1
ATOM 2197 C C . ILE A 1 290 ? 9.583 18.560 -6.633 1.00 88.44 290 ILE A C 1
ATOM 2199 O O . ILE A 1 290 ? 9.970 18.265 -5.502 1.00 88.44 290 ILE A O 1
ATOM 2203 N N . ALA A 1 291 ? 10.437 18.858 -7.614 1.00 87.56 291 ALA A N 1
ATOM 2204 C CA . ALA A 1 291 ? 11.886 18.843 -7.451 1.00 87.56 291 ALA A CA 1
ATOM 2205 C C . ALA A 1 291 ? 12.349 19.809 -6.340 1.00 87.56 291 ALA A C 1
ATOM 2207 O O . ALA A 1 291 ? 12.240 21.032 -6.458 1.00 87.56 291 ALA A O 1
ATOM 2208 N N . GLY A 1 292 ? 12.916 19.247 -5.268 1.00 85.25 292 GLY A N 1
ATOM 2209 C CA . GLY A 1 292 ? 13.443 19.993 -4.119 1.00 85.25 292 GLY A CA 1
ATOM 2210 C C . GLY A 1 292 ? 12.447 20.301 -3.002 1.00 85.25 292 GLY A C 1
ATOM 2211 O O . GLY A 1 292 ? 12.815 21.032 -2.088 1.00 85.25 292 GLY A O 1
ATOM 2212 N N . GLY A 1 293 ? 11.216 19.781 -3.047 1.00 85.25 293 GLY A N 1
ATOM 2213 C CA . GLY A 1 293 ? 10.247 19.944 -1.960 1.00 85.25 293 GLY A CA 1
ATOM 2214 C C . GLY A 1 293 ? 8.814 20.085 -2.462 1.00 85.25 293 GLY A C 1
ATOM 2215 O O . GLY A 1 293 ? 8.125 19.085 -2.638 1.00 85.25 293 GLY A O 1
ATOM 2216 N N . SER A 1 294 ? 8.351 21.324 -2.674 1.00 86.38 294 SER A N 1
ATOM 2217 C CA . SER A 1 294 ? 7.021 21.607 -3.235 1.00 86.38 294 SER A CA 1
ATOM 2218 C C . SER A 1 294 ? 7.106 22.552 -4.432 1.00 86.38 294 SER A C 1
ATOM 2220 O O . SER A 1 294 ? 7.626 23.665 -4.343 1.00 86.38 294 SER A O 1
ATOM 2222 N N . GLY A 1 295 ? 6.582 22.102 -5.573 1.00 85.81 295 GLY A N 1
ATOM 2223 C CA . GLY A 1 295 ? 6.892 22.712 -6.867 1.00 85.81 295 GLY A CA 1
ATOM 2224 C C . GLY A 1 295 ? 8.374 22.532 -7.217 1.00 85.81 295 GLY A C 1
ATOM 2225 O O . GLY A 1 295 ? 9.042 21.651 -6.685 1.00 85.81 295 GLY A O 1
ATOM 2226 N N . ALA A 1 296 ? 8.918 23.386 -8.078 1.00 90.75 296 ALA A N 1
ATOM 2227 C CA . ALA A 1 296 ? 10.332 23.344 -8.457 1.00 90.75 296 ALA A CA 1
ATOM 2228 C C . ALA A 1 296 ? 11.228 24.113 -7.460 1.00 90.75 296 ALA A C 1
ATOM 2230 O O . ALA A 1 296 ? 12.013 24.976 -7.863 1.00 90.75 296 ALA A O 1
ATOM 2231 N N . THR A 1 297 ? 11.100 23.840 -6.152 1.00 92.75 297 THR A N 1
ATOM 2232 C CA . THR A 1 297 ? 11.839 24.568 -5.099 1.00 92.75 297 THR A CA 1
ATOM 2233 C C . THR A 1 297 ? 13.349 24.501 -5.308 1.00 92.75 297 THR A C 1
ATOM 2235 O O . THR A 1 297 ? 14.027 25.497 -5.090 1.00 92.75 297 THR A O 1
ATOM 2238 N N . LEU A 1 298 ? 13.884 23.377 -5.798 1.00 92.81 298 LEU A N 1
ATOM 2239 C CA . LEU A 1 298 ? 15.314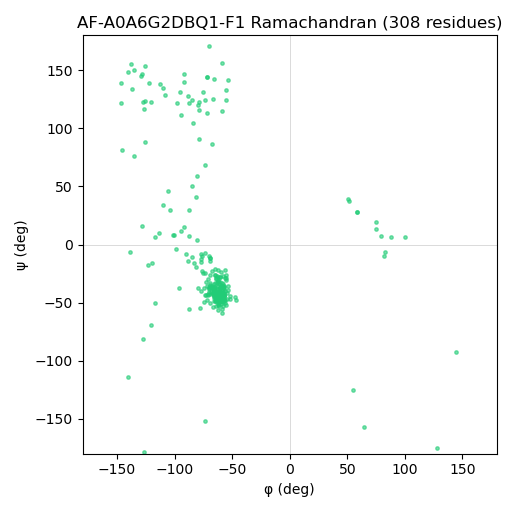 23.262 -6.097 1.00 92.81 298 LEU A CA 1
ATOM 2240 C C . LEU A 1 298 ? 15.766 24.334 -7.098 1.00 92.81 298 LEU A C 1
ATOM 2242 O O . LEU A 1 298 ? 16.795 24.971 -6.893 1.00 92.81 298 LEU A O 1
ATOM 2246 N N . GLY A 1 299 ? 14.975 24.574 -8.147 1.00 93.00 299 GLY A N 1
ATOM 2247 C CA . GLY A 1 299 ? 15.253 25.623 -9.127 1.00 93.00 299 GLY A CA 1
ATOM 2248 C C . GLY A 1 299 ? 15.236 27.018 -8.502 1.00 93.00 299 GLY A C 1
ATOM 2249 O O . GLY A 1 299 ? 16.120 27.825 -8.780 1.00 93.00 299 GLY A O 1
ATOM 2250 N N . LEU A 1 300 ? 14.285 27.280 -7.600 1.00 93.81 300 LEU A N 1
ATOM 2251 C CA . LEU A 1 300 ? 14.241 28.527 -6.831 1.00 93.81 300 LEU A CA 1
ATOM 2252 C C . LEU A 1 300 ? 15.477 28.684 -5.931 1.00 93.81 300 LEU A C 1
ATOM 2254 O O . LEU A 1 300 ? 16.081 29.752 -5.911 1.00 93.81 300 LEU A O 1
ATOM 2258 N N . CYS A 1 301 ? 15.891 27.630 -5.225 1.00 94.94 301 CYS A N 1
ATOM 2259 C CA . CYS A 1 301 ? 17.086 27.652 -4.382 1.00 94.94 301 CYS A CA 1
ATOM 2260 C C . CYS A 1 301 ? 18.356 27.914 -5.196 1.00 94.94 301 CYS A C 1
ATOM 2262 O O . CYS A 1 301 ? 19.190 28.708 -4.771 1.00 94.94 301 CYS A O 1
ATOM 2264 N N . LEU A 1 302 ? 18.494 27.295 -6.372 1.00 95.81 302 LEU A N 1
ATOM 2265 C CA . LEU A 1 302 ? 19.612 27.559 -7.280 1.00 95.81 302 LEU A CA 1
ATOM 2266 C C . LEU A 1 302 ? 19.599 29.012 -7.774 1.00 95.81 302 LEU A C 1
ATOM 2268 O O . LEU A 1 302 ? 20.643 29.659 -7.800 1.00 95.81 302 LEU A O 1
ATOM 2272 N N . TYR A 1 303 ? 18.426 29.550 -8.113 1.00 95.56 303 TYR A N 1
ATOM 2273 C CA . TYR A 1 303 ? 18.295 30.955 -8.492 1.00 95.56 303 TYR A CA 1
ATOM 2274 C C . TYR A 1 303 ? 18.723 31.894 -7.355 1.00 95.56 303 TYR A C 1
ATOM 2276 O O . TYR A 1 303 ? 19.488 32.825 -7.594 1.00 95.56 303 TYR A O 1
ATOM 2284 N N . ILE A 1 304 ? 18.299 31.621 -6.118 1.00 96.25 304 ILE A N 1
ATOM 2285 C CA . ILE A 1 304 ? 18.716 32.397 -4.942 1.00 96.25 304 ILE A CA 1
ATOM 2286 C C . ILE A 1 304 ? 20.230 32.294 -4.729 1.00 96.25 304 ILE A C 1
ATOM 2288 O O . ILE A 1 304 ? 20.898 33.304 -4.557 1.00 96.25 304 ILE A O 1
ATOM 2292 N N . ALA A 1 305 ? 20.795 31.090 -4.802 1.00 96.38 305 ALA A N 1
ATOM 2293 C CA . ALA A 1 305 ? 22.211 30.869 -4.527 1.00 96.38 305 ALA A CA 1
ATOM 2294 C C . ALA A 1 305 ? 23.153 31.561 -5.528 1.00 96.38 305 ALA A C 1
ATOM 2296 O O . ALA A 1 305 ? 24.251 31.964 -5.147 1.00 96.38 305 ALA A O 1
ATOM 2297 N N . PHE A 1 306 ? 22.753 31.676 -6.798 1.00 97.00 306 PHE A N 1
ATOM 2298 C CA . PHE A 1 306 ? 23.664 32.092 -7.872 1.00 97.00 306 PHE A CA 1
ATOM 2299 C C . PHE A 1 306 ? 23.260 33.371 -8.611 1.00 97.00 306 PHE A C 1
ATOM 2301 O O . PHE A 1 306 ? 24.086 33.929 -9.332 1.00 97.00 306 PHE A O 1
ATOM 2308 N N . ALA A 1 307 ? 22.015 33.832 -8.479 1.00 95.12 307 ALA A N 1
ATOM 2309 C CA . ALA A 1 307 ? 21.488 34.927 -9.292 1.00 95.12 307 ALA A CA 1
ATOM 2310 C C . ALA A 1 307 ? 20.627 35.946 -8.527 1.00 95.12 307 ALA A C 1
ATOM 2312 O O . ALA A 1 307 ? 20.261 36.966 -9.127 1.00 95.12 307 ALA A O 1
ATOM 2313 N N . SER A 1 308 ? 20.300 35.732 -7.243 1.00 91.88 308 SER A N 1
ATOM 2314 C CA . SER A 1 308 ? 19.570 36.756 -6.489 1.00 91.88 308 SER A CA 1
ATOM 2315 C C . SER A 1 308 ? 20.466 37.949 -6.165 1.00 91.88 308 SER A C 1
ATOM 2317 O O . SER A 1 308 ? 21.670 37.837 -5.942 1.00 91.88 308 SER A O 1
ATOM 2319 N N . LYS A 1 309 ? 19.855 39.135 -6.186 1.00 88.69 309 LYS A N 1
ATOM 2320 C CA . LYS A 1 309 ? 20.499 40.409 -5.825 1.00 88.69 309 LYS A CA 1
ATOM 2321 C C . LYS A 1 309 ? 20.179 40.847 -4.392 1.00 88.69 309 LYS A C 1
ATOM 2323 O O . LYS A 1 309 ? 20.683 41.876 -3.950 1.00 88.69 309 LYS A O 1
ATOM 2328 N N . SER A 1 310 ? 19.318 40.093 -3.713 1.00 75.06 310 SER A N 1
ATOM 2329 C CA . SER A 1 310 ? 18.883 40.260 -2.326 1.00 75.06 310 SER A CA 1
ATOM 2330 C C . SER A 1 310 ? 18.882 38.908 -1.639 1.00 75.06 310 SER A C 1
ATOM 2332 O O . SER A 1 310 ? 18.454 37.944 -2.328 1.00 75.06 310 SER A O 1
#